Protein AF-A0A8I1P1U2-F1 (afdb_monomer_lite)

Structure (mmCIF, N/CA/C/O backbone):
data_AF-A0A8I1P1U2-F1
#
_entry.id   AF-A0A8I1P1U2-F1
#
loop_
_atom_site.group_PDB
_atom_site.id
_atom_site.type_symbol
_atom_site.label_atom_id
_atom_site.label_alt_id
_atom_site.label_comp_id
_atom_site.label_asym_id
_atom_site.label_entity_id
_atom_site.label_seq_id
_atom_site.pdbx_PDB_ins_code
_atom_site.Cartn_x
_atom_site.Cartn_y
_atom_site.Cartn_z
_atom_site.occupancy
_atom_site.B_iso_or_equiv
_atom_site.auth_seq_id
_atom_site.auth_comp_id
_atom_site.auth_asym_id
_atom_site.auth_atom_id
_atom_site.pdbx_PDB_model_num
ATOM 1 N N . MET A 1 1 ? -41.825 -65.148 -9.516 1.00 43.47 1 MET A N 1
ATOM 2 C CA . MET A 1 1 ? -40.603 -64.351 -9.261 1.00 43.47 1 MET A CA 1
ATOM 3 C C . MET A 1 1 ? -41.024 -63.171 -8.388 1.00 43.47 1 MET A C 1
ATOM 5 O O . MET A 1 1 ? -41.772 -62.339 -8.865 1.00 43.47 1 MET A O 1
ATOM 9 N N . SER A 1 2 ? -40.907 -63.261 -7.058 1.00 41.88 2 SER A N 1
ATOM 10 C CA . SER A 1 2 ? -39.708 -62.876 -6.271 1.00 41.88 2 SER A CA 1
ATOM 11 C C . SER A 1 2 ? -39.424 -61.372 -6.418 1.00 41.88 2 SER A C 1
ATOM 13 O O . SER A 1 2 ? -39.070 -60.966 -7.511 1.00 41.88 2 SER A O 1
ATOM 15 N N . ARG A 1 3 ? -39.522 -60.468 -5.434 1.00 45.44 3 ARG A N 1
ATOM 16 C CA . ARG A 1 3 ? -39.687 -60.486 -3.966 1.00 45.44 3 ARG A CA 1
ATOM 17 C C . ARG A 1 3 ? -40.387 -59.169 -3.540 1.00 45.44 3 ARG A C 1
ATOM 19 O O . ARG A 1 3 ? -40.224 -58.176 -4.248 1.00 45.44 3 ARG A O 1
ATOM 26 N N . PRO A 1 4 ? -41.076 -59.113 -2.387 1.00 45.59 4 PRO A N 1
ATOM 27 C CA . PRO A 1 4 ? -41.567 -57.868 -1.790 1.00 45.59 4 PRO A CA 1
ATOM 28 C C . PRO A 1 4 ? -40.424 -57.097 -1.102 1.00 45.59 4 PRO A C 1
ATOM 30 O O . PRO A 1 4 ? -39.524 -57.706 -0.521 1.00 45.59 4 PRO A O 1
ATOM 33 N N . ARG A 1 5 ? -40.444 -55.758 -1.165 1.00 49.00 5 ARG A N 1
ATOM 34 C CA . ARG A 1 5 ? -39.572 -54.891 -0.350 1.00 49.00 5 ARG A CA 1
ATOM 35 C C . ARG A 1 5 ? -40.241 -54.661 1.013 1.00 49.00 5 ARG A C 1
ATOM 37 O O . ARG A 1 5 ? -41.444 -54.413 1.017 1.00 49.00 5 ARG A O 1
ATOM 44 N N . PRO A 1 6 ? -39.518 -54.761 2.141 1.00 51.66 6 PRO A N 1
ATOM 45 C CA . PRO A 1 6 ? -40.122 -54.645 3.458 1.00 51.66 6 PRO A CA 1
ATOM 46 C C . PRO A 1 6 ? -40.286 -53.181 3.865 1.00 51.66 6 PRO A C 1
ATOM 48 O O . PRO A 1 6 ? -39.371 -52.370 3.709 1.00 51.66 6 PRO A O 1
ATOM 51 N N . ASP A 1 7 ? -41.457 -52.898 4.419 1.00 42.47 7 ASP A N 1
ATOM 52 C CA . ASP A 1 7 ? -41.745 -51.732 5.239 1.00 42.47 7 ASP A CA 1
ATOM 53 C C . ASP A 1 7 ? -41.263 -52.033 6.669 1.00 42.47 7 ASP A C 1
ATOM 55 O O . ASP A 1 7 ? -41.555 -53.102 7.212 1.00 42.47 7 ASP A O 1
ATOM 59 N N . ALA A 1 8 ? -40.484 -51.129 7.261 1.00 43.53 8 ALA A N 1
ATOM 60 C CA . ALA A 1 8 ? -40.100 -51.187 8.669 1.00 43.53 8 ALA A CA 1
ATOM 61 C C . ALA A 1 8 ? -40.030 -49.764 9.235 1.00 43.53 8 ALA A C 1
ATOM 63 O O . ALA A 1 8 ? -39.093 -49.000 9.005 1.00 43.53 8 ALA A O 1
ATOM 64 N N . THR A 1 9 ? -41.086 -49.447 9.969 1.00 40.56 9 THR A N 1
ATOM 65 C CA . THR A 1 9 ? -41.336 -48.289 10.821 1.00 40.56 9 THR A CA 1
ATOM 66 C C . THR A 1 9 ? -40.379 -48.234 12.022 1.00 40.56 9 THR A C 1
ATOM 68 O O . THR A 1 9 ? -40.143 -49.241 12.685 1.00 40.56 9 THR A O 1
ATOM 71 N N . GLY A 1 10 ? -39.881 -47.035 12.351 1.00 39.34 10 GLY A N 1
ATOM 72 C CA . GLY A 1 10 ? -39.194 -46.728 13.616 1.00 39.34 10 GLY A CA 1
ATOM 73 C C . GLY A 1 10 ? -38.522 -45.340 13.607 1.00 39.34 10 GLY A C 1
ATOM 74 O O . GLY A 1 10 ? -37.882 -45.002 12.611 1.00 39.34 10 GLY A O 1
ATOM 75 N N . PRO A 1 11 ? -38.677 -44.509 14.658 1.00 36.62 11 PRO A N 1
ATOM 76 C CA . PRO A 1 11 ? -38.428 -43.065 14.608 1.00 36.62 11 PRO A CA 1
ATOM 77 C C . PRO A 1 11 ? -36.930 -42.735 14.582 1.00 36.62 11 PRO A C 1
ATOM 79 O O . PRO A 1 11 ? -36.154 -43.240 15.393 1.00 36.62 11 PRO A O 1
ATOM 82 N N . ARG A 1 12 ? -36.516 -41.861 13.655 1.00 38.56 12 ARG A N 1
ATOM 83 C CA . ARG A 1 12 ? -35.151 -41.315 13.628 1.00 38.56 12 ARG A CA 1
ATOM 84 C C . ARG A 1 12 ? -35.045 -40.153 14.625 1.00 38.56 12 ARG A C 1
ATOM 86 O O . ARG A 1 12 ? -35.948 -39.322 14.649 1.00 38.56 12 ARG A O 1
ATOM 93 N N . PRO A 1 13 ? -33.974 -40.087 15.431 1.00 38.03 13 PRO A N 1
ATOM 94 C CA . PRO A 1 13 ? -33.822 -39.070 16.460 1.00 38.03 13 PRO A CA 1
ATOM 95 C C . PRO A 1 13 ? -33.537 -37.699 15.841 1.00 38.03 13 PRO A C 1
ATOM 97 O O . PRO A 1 13 ? -32.748 -37.594 14.897 1.00 38.03 13 PRO A O 1
ATOM 100 N N . ASP A 1 14 ? -34.148 -36.668 16.425 1.00 43.75 14 ASP A N 1
ATOM 101 C CA . ASP A 1 14 ? -33.767 -35.267 16.264 1.00 43.75 14 ASP A CA 1
ATOM 102 C C . ASP A 1 14 ?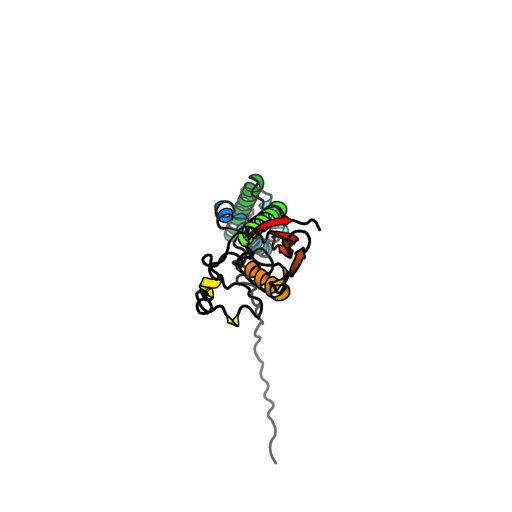 -32.251 -35.121 16.428 1.00 43.75 14 ASP A C 1
ATOM 104 O O . ASP A 1 14 ? -31.688 -35.315 17.509 1.00 43.75 14 ASP A O 1
ATOM 108 N N . ARG A 1 15 ? -31.574 -34.763 15.339 1.00 33.94 15 ARG A N 1
ATOM 109 C CA . ARG A 1 15 ? -30.256 -34.139 15.404 1.00 33.94 15 ARG A CA 1
ATOM 110 C C . ARG A 1 15 ? -30.437 -32.699 14.982 1.00 33.94 15 ARG A C 1
ATOM 112 O O . ARG A 1 15 ? -30.545 -32.401 13.795 1.00 33.94 15 ARG A O 1
ATOM 119 N N . GLY A 1 16 ? -30.487 -31.837 15.994 1.00 30.17 16 GLY A N 1
ATOM 120 C CA . GLY A 1 16 ? -30.392 -30.401 15.828 1.00 30.17 16 GLY A CA 1
ATOM 121 C C . GLY A 1 16 ? -29.224 -30.067 14.910 1.00 30.17 16 GLY A C 1
ATOM 122 O O . GLY A 1 16 ? -28.091 -30.499 15.130 1.00 30.17 16 GLY A O 1
ATOM 123 N N . LEU A 1 17 ? -29.522 -29.307 13.862 1.00 30.95 17 LEU A N 1
ATOM 124 C CA . LEU A 1 17 ? -28.512 -28.569 13.127 1.00 30.95 17 LEU A CA 1
ATOM 125 C C . LEU A 1 17 ? -28.077 -27.426 14.037 1.00 30.95 17 LEU A C 1
ATOM 127 O O . LEU A 1 17 ? -28.624 -26.326 14.014 1.00 30.95 17 LEU A O 1
ATOM 131 N N . THR A 1 18 ? -27.127 -27.750 14.906 1.00 30.34 18 THR A N 1
ATOM 132 C CA . THR A 1 18 ? -26.351 -26.799 15.682 1.00 30.34 18 THR A CA 1
ATOM 133 C C . THR A 1 18 ? -25.766 -25.781 14.711 1.00 30.34 18 THR A C 1
ATOM 135 O O . THR A 1 18 ? -25.049 -26.145 13.778 1.00 30.34 18 THR A O 1
ATOM 138 N N . GLN A 1 19 ? -26.115 -24.513 14.930 1.00 31.84 19 GLN A N 1
ATOM 139 C CA . GLN A 1 19 ? -25.451 -23.346 14.364 1.00 31.84 19 GLN A CA 1
ATOM 140 C C . GLN A 1 19 ? -23.938 -23.571 14.317 1.00 31.84 19 GLN A C 1
ATOM 142 O O . GLN A 1 19 ? -23.284 -23.699 15.353 1.00 31.84 19 GLN A O 1
ATOM 147 N N . ALA A 1 20 ? -23.382 -23.602 13.109 1.00 28.30 20 ALA A N 1
ATOM 148 C CA . ALA A 1 20 ? -21.957 -23.409 12.926 1.00 28.30 20 ALA A CA 1
ATOM 149 C C . ALA A 1 20 ? -21.648 -21.948 13.280 1.00 28.30 20 ALA A C 1
ATOM 151 O O . ALA A 1 20 ? -22.071 -21.022 12.587 1.00 28.30 20 ALA A O 1
ATOM 152 N N . ALA A 1 21 ? -20.962 -21.762 14.403 1.00 29.50 21 ALA A N 1
ATOM 153 C CA . ALA A 1 21 ? -20.442 -20.483 14.856 1.00 29.50 21 ALA A CA 1
ATOM 154 C C . ALA A 1 21 ? -19.576 -19.818 13.762 1.00 29.50 21 ALA A C 1
ATOM 156 O O . ALA A 1 21 ? -18.712 -20.490 13.190 1.00 29.50 21 ALA A O 1
ATOM 157 N N . PRO A 1 22 ? -19.725 -18.510 13.483 1.00 32.19 22 PRO A N 1
ATOM 158 C CA . PRO A 1 22 ? -18.784 -17.786 12.645 1.00 32.19 22 PRO A CA 1
ATOM 159 C C . PRO A 1 22 ? -17.600 -17.370 13.520 1.00 32.19 22 PRO A C 1
ATOM 161 O O . PRO A 1 22 ? -17.578 -16.293 14.107 1.00 32.19 22 PRO A O 1
ATOM 164 N N . GLY A 1 23 ? -16.618 -18.256 13.652 1.00 39.72 23 GLY A N 1
ATOM 165 C CA . GLY A 1 23 ? -15.427 -18.001 14.451 1.00 39.72 23 GLY A CA 1
ATOM 166 C C . GLY A 1 23 ? -14.202 -18.652 13.840 1.00 39.72 23 GLY A C 1
ATOM 167 O O . GLY A 1 23 ? -13.860 -19.760 14.227 1.00 39.72 23 GLY A O 1
ATOM 168 N N . ALA A 1 24 ? -13.546 -17.963 12.903 1.00 31.48 24 ALA A N 1
ATOM 169 C CA . ALA A 1 24 ? -12.112 -18.115 12.647 1.00 31.48 24 ALA A CA 1
ATOM 170 C C . ALA A 1 24 ? -11.595 -17.017 11.697 1.00 31.48 24 ALA A C 1
ATOM 172 O O . ALA A 1 24 ? -11.935 -16.979 10.520 1.00 31.48 24 ALA A O 1
ATOM 173 N N . ALA A 1 25 ? -10.754 -16.145 12.258 1.00 31.50 25 ALA A N 1
ATOM 174 C CA . ALA A 1 25 ? -9.634 -15.444 11.623 1.00 31.50 25 ALA A CA 1
ATOM 175 C C . ALA A 1 25 ? -9.876 -14.655 10.313 1.00 31.50 25 ALA A C 1
ATOM 177 O O . ALA A 1 25 ? -9.649 -15.138 9.209 1.00 31.50 25 ALA A O 1
ATOM 178 N N . LYS A 1 26 ? -10.163 -13.351 10.451 1.00 32.44 26 LYS A N 1
ATOM 179 C CA . LYS A 1 26 ? -9.804 -12.313 9.455 1.00 32.44 26 LYS A CA 1
ATOM 180 C C . LYS A 1 26 ? -8.788 -11.306 10.022 1.00 32.44 26 LYS A C 1
ATOM 182 O O . LYS A 1 26 ? -8.846 -10.116 9.734 1.00 32.44 26 LYS A O 1
ATOM 187 N N . ARG A 1 27 ? -7.866 -11.774 10.865 1.00 34.94 27 ARG A N 1
ATOM 188 C CA . ARG A 1 27 ? -6.789 -10.968 11.462 1.00 34.94 27 ARG A CA 1
ATOM 189 C C . ARG A 1 27 ? -5.449 -11.430 10.896 1.00 34.94 27 ARG A C 1
ATOM 191 O O . ARG A 1 27 ? -4.812 -12.248 11.533 1.00 34.94 27 ARG A O 1
ATOM 198 N N . GLU A 1 28 ? -5.064 -10.951 9.710 1.00 33.41 28 GLU A N 1
ATOM 199 C CA . GLU A 1 28 ? -3.633 -10.891 9.326 1.00 33.41 28 GLU A CA 1
ATOM 200 C C . GLU A 1 28 ? -3.326 -10.126 8.028 1.00 33.41 28 GLU A C 1
ATOM 202 O O . GLU A 1 28 ? -2.183 -9.736 7.823 1.00 33.41 28 GLU A O 1
ATOM 207 N N . ALA A 1 29 ? -4.310 -9.818 7.177 1.00 38.25 29 ALA A N 1
ATOM 208 C CA . ALA A 1 29 ? -4.041 -9.224 5.857 1.00 38.25 29 ALA A CA 1
ATOM 209 C C . ALA A 1 29 ? -3.726 -7.708 5.846 1.00 38.25 29 ALA A C 1
ATOM 211 O O . ALA A 1 29 ? -3.567 -7.129 4.778 1.00 38.25 29 ALA A O 1
ATOM 212 N N . LEU A 1 30 ? -3.666 -7.049 7.006 1.00 43.44 30 LEU A N 1
ATOM 213 C CA . LEU A 1 30 ? -3.468 -5.600 7.121 1.00 43.44 30 LEU A CA 1
ATOM 214 C C . LEU A 1 30 ? -2.409 -5.321 8.183 1.00 43.44 30 LEU A C 1
ATOM 216 O O . LEU A 1 30 ? -2.722 -4.960 9.315 1.00 43.44 30 LEU A O 1
ATOM 220 N N . GLN A 1 31 ? -1.147 -5.544 7.834 1.00 40.94 31 GLN A N 1
ATOM 221 C CA . GLN A 1 31 ? -0.051 -4.992 8.616 1.00 40.94 31 GLN A CA 1
ATOM 222 C C . GLN A 1 31 ? 0.308 -3.643 7.979 1.00 40.94 31 GLN A C 1
ATOM 224 O O . GLN A 1 31 ? 0.764 -3.636 6.834 1.00 40.94 31 GLN A O 1
ATOM 229 N N . PRO A 1 32 ? 0.052 -2.504 8.649 1.00 43.38 32 PRO A N 1
ATOM 230 C CA . PRO A 1 32 ? 0.604 -1.229 8.213 1.00 43.38 32 PRO A CA 1
ATOM 231 C C . PRO A 1 32 ? 2.137 -1.286 8.322 1.00 43.38 32 PRO A C 1
ATOM 233 O O . PRO A 1 32 ? 2.697 -2.251 8.859 1.00 43.38 32 PRO A O 1
ATOM 236 N N . SER A 1 33 ? 2.827 -0.291 7.763 1.00 50.47 33 SER A N 1
ATOM 237 C CA . SER A 1 33 ? 4.290 -0.290 7.713 1.00 50.47 33 SER A CA 1
ATOM 238 C C . SER A 1 33 ? 4.896 -0.496 9.116 1.00 50.47 33 SER A C 1
ATOM 240 O O . SER A 1 33 ? 4.283 -0.186 10.139 1.00 50.47 33 SER A O 1
ATOM 242 N N . LEU A 1 34 ? 6.117 -1.036 9.198 1.00 40.97 34 LEU A N 1
ATOM 243 C CA . LEU A 1 34 ? 6.795 -1.314 10.478 1.00 40.97 34 LEU A CA 1
ATOM 244 C C . LEU A 1 34 ? 6.977 -0.040 11.339 1.00 40.97 34 LEU A C 1
ATOM 246 O O . LEU A 1 34 ? 7.083 -0.129 12.560 1.00 40.97 34 LEU A O 1
ATOM 250 N N . TRP A 1 35 ? 6.931 1.137 10.705 1.00 41.03 35 TRP A N 1
ATOM 251 C CA . TRP A 1 35 ? 6.913 2.454 11.343 1.00 41.03 35 TRP A CA 1
ATOM 252 C C . TRP A 1 35 ? 5.553 2.821 11.947 1.00 41.03 35 TRP A C 1
ATOM 254 O O . TRP A 1 35 ? 5.518 3.386 13.037 1.00 41.03 35 TRP A O 1
ATOM 264 N N . ASP A 1 36 ? 4.449 2.433 11.308 1.00 45.47 36 ASP A N 1
ATOM 265 C CA . ASP A 1 36 ? 3.095 2.652 11.830 1.00 45.47 36 ASP A CA 1
ATOM 266 C C . ASP A 1 36 ? 2.824 1.774 13.056 1.00 45.47 36 ASP A C 1
ATOM 268 O O . ASP A 1 36 ? 2.208 2.217 14.014 1.00 45.47 36 ASP A O 1
ATOM 272 N N . ARG A 1 37 ? 3.365 0.549 13.101 1.00 44.47 37 ARG A N 1
ATOM 273 C CA . ARG A 1 37 ? 3.281 -0.317 14.295 1.00 44.47 37 ARG A CA 1
ATOM 274 C C . ARG A 1 37 ? 4.008 0.218 15.520 1.00 44.47 37 ARG A C 1
ATOM 276 O O . ARG A 1 37 ? 3.632 -0.121 16.635 1.00 44.47 37 ARG A O 1
ATOM 283 N N . LEU A 1 38 ? 5.065 1.004 15.325 1.00 38.91 38 LEU A N 1
ATOM 284 C CA . LEU A 1 38 ? 5.759 1.649 16.440 1.00 38.91 38 LEU A CA 1
ATOM 285 C C . LEU A 1 38 ? 4.959 2.830 17.010 1.00 38.91 38 LEU A C 1
ATOM 287 O O . LEU A 1 38 ? 5.321 3.347 18.067 1.00 38.91 38 LEU A O 1
ATOM 291 N N . ILE A 1 39 ? 3.899 3.254 16.314 1.00 41.56 39 ILE A N 1
ATOM 292 C CA . ILE A 1 39 ? 3.107 4.440 16.637 1.00 41.56 39 ILE A CA 1
ATOM 293 C C . ILE A 1 39 ? 1.631 4.091 16.932 1.00 41.56 39 ILE A C 1
ATOM 295 O O . ILE A 1 39 ? 0.992 4.846 17.664 1.00 41.56 39 ILE A O 1
ATOM 299 N N . ASP A 1 40 ? 1.084 2.964 16.446 1.00 47.47 40 ASP A N 1
ATOM 300 C CA . ASP A 1 40 ? -0.370 2.849 16.255 1.00 47.47 40 ASP A CA 1
ATOM 301 C C . ASP A 1 40 ? -0.991 1.444 16.511 1.00 47.47 40 ASP A C 1
ATOM 303 O O . ASP A 1 40 ? -0.966 0.548 15.665 1.00 47.47 40 ASP A O 1
ATOM 307 N N . ASP A 1 41 ? -1.624 1.259 17.681 1.00 49.50 41 ASP A N 1
ATOM 308 C CA . ASP A 1 41 ? -2.365 0.038 18.081 1.00 49.50 41 ASP A CA 1
ATOM 309 C C . ASP A 1 41 ? -3.856 0.039 17.642 1.00 49.50 41 ASP A C 1
ATOM 311 O O . ASP A 1 41 ? -4.602 -0.921 17.875 1.00 49.50 41 ASP A O 1
ATOM 315 N N . LEU A 1 42 ? -4.346 1.124 17.036 1.00 52.75 42 LEU A N 1
ATOM 316 C CA . LEU A 1 42 ? -5.783 1.418 16.932 1.00 52.75 42 LEU A CA 1
ATOM 317 C C . LEU A 1 42 ? -6.636 0.483 16.058 1.00 52.75 42 LEU A C 1
ATOM 319 O O . LEU A 1 42 ? -7.726 0.118 16.507 1.00 52.75 42 LEU A O 1
ATOM 323 N N . PRO A 1 43 ? -6.215 0.047 14.854 1.00 53.31 43 PRO A N 1
ATOM 324 C CA . PRO A 1 43 ? -7.078 -0.771 13.991 1.00 53.31 43 PRO A CA 1
ATOM 325 C C . PRO A 1 43 ? -7.408 -2.148 14.592 1.00 53.31 43 PRO A C 1
ATOM 327 O O . PRO A 1 43 ? -8.522 -2.667 14.455 1.00 53.31 43 PRO A O 1
ATOM 330 N N . SER A 1 44 ? -6.443 -2.742 15.303 1.00 57.81 44 SER A N 1
ATOM 331 C CA . SER A 1 44 ? -6.655 -3.996 16.034 1.00 57.81 44 SER A CA 1
ATOM 332 C C . SER A 1 44 ? -7.605 -3.781 17.214 1.00 57.81 44 SER A C 1
ATOM 334 O O . SER A 1 44 ? -8.543 -4.564 17.401 1.00 57.81 44 SER A O 1
ATOM 336 N N . LEU A 1 45 ? -7.413 -2.674 17.943 1.00 62.84 45 LEU A N 1
ATOM 337 C CA . LEU A 1 45 ? -8.253 -2.275 19.070 1.00 62.84 45 LEU A CA 1
ATOM 338 C C . LEU A 1 45 ? -9.707 -2.025 18.652 1.00 62.84 45 LEU A C 1
ATOM 340 O O . LEU A 1 45 ? -10.609 -2.464 19.354 1.00 62.84 45 LEU A O 1
ATOM 344 N N . GLU A 1 46 ? -9.973 -1.384 17.511 1.00 66.12 46 GLU A N 1
ATOM 345 C CA . GLU A 1 46 ? -11.344 -1.160 17.026 1.00 66.12 46 GLU A CA 1
ATOM 346 C C . GLU A 1 46 ? -12.087 -2.466 16.744 1.00 66.12 46 GLU A C 1
ATOM 348 O O . GLU A 1 46 ? -13.233 -2.637 17.166 1.00 66.12 46 GLU A O 1
ATOM 353 N N . THR A 1 47 ? -11.417 -3.408 16.077 1.00 67.25 47 THR A N 1
ATOM 354 C CA . THR A 1 47 ? -11.990 -4.728 15.778 1.00 67.25 47 THR A CA 1
ATOM 355 C C . THR A 1 47 ? -12.265 -5.505 17.067 1.00 67.25 47 THR A C 1
ATOM 357 O O . THR A 1 47 ? -13.293 -6.168 17.201 1.00 67.25 47 THR A O 1
ATOM 360 N N . GLU A 1 48 ? -11.349 -5.417 18.034 1.00 71.81 48 GLU A N 1
ATOM 361 C CA . GLU A 1 48 ? -11.486 -6.070 19.335 1.00 71.81 48 GLU A CA 1
ATOM 362 C C . GLU A 1 48 ? -12.633 -5.473 20.157 1.00 71.81 48 GLU A C 1
ATOM 364 O O . GLU A 1 48 ? -13.461 -6.212 20.688 1.00 71.81 48 GLU A O 1
ATOM 369 N N . ILE A 1 49 ? -12.730 -4.141 20.205 1.00 79.12 49 ILE A N 1
ATOM 370 C CA . ILE A 1 49 ? -13.813 -3.409 20.872 1.00 79.12 49 ILE A CA 1
ATOM 371 C C . ILE A 1 49 ? -15.165 -3.765 20.252 1.00 79.12 49 ILE A C 1
ATOM 373 O O . ILE A 1 49 ? -16.116 -4.008 20.994 1.00 79.12 49 ILE A O 1
ATOM 377 N N . GLY A 1 50 ? -15.253 -3.827 18.918 1.00 79.00 50 GLY A N 1
ATOM 378 C CA . GLY A 1 50 ? -16.466 -4.236 18.207 1.00 79.00 50 GLY A CA 1
ATOM 379 C C . GLY A 1 50 ? -16.916 -5.641 18.605 1.00 79.00 50 GLY A C 1
ATOM 380 O O . GLY A 1 50 ? -18.036 -5.817 19.077 1.00 79.00 50 GLY A O 1
ATOM 381 N N . ALA A 1 51 ? -16.013 -6.624 18.538 1.00 79.44 51 ALA A N 1
ATOM 382 C CA . ALA A 1 51 ? -16.321 -8.004 18.919 1.00 79.44 51 ALA A CA 1
ATOM 383 C C . ALA A 1 51 ? -16.731 -8.140 20.400 1.00 79.44 51 ALA A C 1
ATOM 385 O O . ALA A 1 51 ? -17.680 -8.857 20.721 1.00 79.44 51 ALA A O 1
ATOM 386 N N . MET A 1 52 ? -16.050 -7.431 21.309 1.00 82.62 52 MET A N 1
ATOM 387 C CA . MET A 1 52 ? -16.405 -7.409 22.734 1.00 82.62 52 MET A CA 1
ATOM 388 C C . MET A 1 52 ? -17.779 -6.774 22.977 1.00 82.62 52 MET A C 1
ATOM 390 O O . MET A 1 52 ? -18.541 -7.256 23.817 1.00 82.62 52 MET A O 1
ATOM 394 N N . ARG A 1 53 ? -18.112 -5.710 22.238 1.00 87.31 53 ARG A N 1
ATOM 395 C CA . ARG A 1 53 ? -19.407 -5.028 22.318 1.00 87.31 53 ARG A CA 1
ATOM 396 C C . ARG A 1 53 ? -20.543 -5.905 21.812 1.00 87.31 53 ARG A C 1
ATOM 398 O O . ARG A 1 53 ? -21.572 -5.972 22.483 1.00 87.31 53 ARG A O 1
ATOM 405 N N . ASP A 1 54 ? -20.364 -6.579 20.682 1.00 85.25 54 ASP A N 1
ATOM 406 C CA . ASP A 1 54 ? -21.381 -7.469 20.116 1.00 85.25 54 ASP A CA 1
ATOM 407 C C . ASP A 1 54 ? -21.669 -8.635 21.068 1.00 85.25 54 ASP A C 1
ATOM 409 O O . ASP A 1 54 ? -22.828 -8.923 21.369 1.00 85.25 54 ASP A O 1
ATOM 413 N N . ALA A 1 55 ? -20.617 -9.234 21.640 1.00 85.38 55 ALA A N 1
ATOM 414 C CA . ALA A 1 55 ? -20.747 -10.287 22.644 1.00 85.38 55 ALA A CA 1
ATOM 415 C C . ALA A 1 55 ? -21.467 -9.801 23.916 1.00 85.38 55 ALA A C 1
ATOM 417 O O . ALA A 1 55 ? -22.355 -10.481 24.424 1.00 85.38 55 ALA A O 1
ATOM 418 N N . ALA A 1 56 ? -21.126 -8.613 24.429 1.00 84.06 56 ALA A N 1
ATOM 419 C CA . ALA A 1 56 ? -21.805 -8.043 25.593 1.00 84.06 56 ALA A CA 1
ATOM 420 C C . ALA A 1 56 ? -23.276 -7.697 25.296 1.00 84.06 56 ALA A C 1
ATOM 422 O O . ALA A 1 56 ? -24.142 -7.894 26.146 1.00 84.06 56 ALA A O 1
ATOM 423 N N . SER A 1 57 ? -23.566 -7.208 24.088 1.00 87.81 57 SER A N 1
ATOM 424 C CA . SER A 1 57 ? -24.915 -6.811 23.669 1.00 87.81 57 SER A CA 1
ATOM 425 C C . SER A 1 57 ? -25.834 -8.010 23.457 1.00 87.81 57 SER A C 1
ATOM 427 O O . SER A 1 57 ? -27.024 -7.903 23.745 1.00 87.81 57 SER A O 1
ATOM 429 N N . ALA A 1 58 ? -25.298 -9.148 23.007 1.00 86.50 58 ALA A N 1
ATOM 430 C CA . ALA A 1 58 ? -26.046 -10.400 22.904 1.00 86.50 58 ALA A CA 1
ATOM 431 C C . ALA A 1 58 ? -26.505 -10.921 24.279 1.00 86.50 58 ALA A C 1
ATOM 433 O O . ALA A 1 58 ? -27.615 -11.433 24.397 1.00 86.50 58 ALA A O 1
ATOM 434 N N . ASP A 1 59 ? -25.676 -10.742 25.314 1.00 84.12 59 ASP A N 1
ATOM 435 C CA . ASP A 1 59 ? -25.937 -11.265 26.661 1.00 84.12 59 ASP A CA 1
ATOM 436 C C . ASP A 1 59 ? -26.760 -10.308 27.548 1.00 84.12 59 ASP A C 1
ATOM 438 O O . ASP A 1 59 ? -27.512 -10.759 28.409 1.00 84.12 59 ASP A O 1
ATOM 442 N N . ILE A 1 60 ? -26.571 -8.990 27.402 1.00 87.31 60 ILE A N 1
ATOM 443 C CA . ILE A 1 60 ? -27.092 -7.956 28.326 1.00 87.31 60 ILE A CA 1
ATOM 444 C C . ILE A 1 60 ? -28.147 -7.058 27.649 1.00 87.31 60 ILE A C 1
ATOM 446 O O . ILE A 1 60 ? -28.940 -6.407 28.329 1.00 87.31 60 ILE A O 1
ATOM 450 N N . GLY A 1 61 ? -28.183 -7.036 26.313 1.00 86.81 61 GLY A N 1
ATOM 451 C CA . GLY A 1 61 ? -28.999 -6.128 25.506 1.00 86.81 61 GLY A CA 1
ATOM 452 C C . GLY A 1 61 ? -28.247 -4.848 25.129 1.00 86.81 61 GLY A C 1
ATOM 453 O O . GLY A 1 61 ? -27.646 -4.189 25.977 1.00 86.81 61 GLY A O 1
ATOM 454 N N . ALA A 1 62 ? -28.296 -4.477 23.845 1.00 84.62 62 ALA A N 1
ATOM 455 C CA . ALA A 1 62 ? -27.523 -3.362 23.285 1.00 84.62 62 ALA A CA 1
ATOM 456 C C . ALA A 1 62 ? -27.785 -2.017 23.992 1.00 84.62 62 ALA A C 1
ATOM 458 O O . ALA A 1 62 ? -26.839 -1.323 24.355 1.00 84.62 62 ALA A O 1
ATOM 459 N N . GLU A 1 63 ? -29.052 -1.685 24.263 1.00 85.50 63 GLU A N 1
ATOM 460 C CA . GLU A 1 63 ? -29.421 -0.431 24.942 1.00 85.50 63 GLU A CA 1
ATOM 461 C C . GLU A 1 63 ? -28.852 -0.350 26.364 1.00 85.50 63 GLU A C 1
ATOM 463 O O . GLU A 1 63 ? -28.371 0.699 26.795 1.00 85.50 63 GLU A O 1
ATOM 468 N N . LYS A 1 64 ? -28.857 -1.475 27.089 1.00 85.44 64 LYS A N 1
ATOM 469 C CA . LYS A 1 64 ? -28.343 -1.545 28.458 1.00 85.44 64 LYS A CA 1
ATOM 470 C C . LYS A 1 64 ? -26.816 -1.451 28.481 1.00 85.44 64 LYS A C 1
ATOM 472 O O . LYS A 1 64 ? -26.263 -0.735 29.315 1.00 85.44 64 LYS A O 1
ATOM 477 N N . VAL A 1 65 ? -26.135 -2.109 27.539 1.00 86.88 65 VAL A N 1
ATOM 478 C CA . VAL A 1 65 ? -24.680 -1.978 27.352 1.00 86.88 65 VAL A CA 1
ATOM 479 C C . VAL A 1 65 ? -24.303 -0.526 27.061 1.00 86.88 65 VAL A C 1
ATO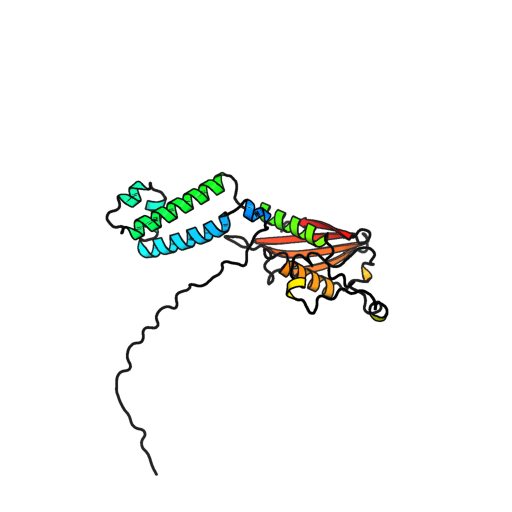M 481 O O . VAL A 1 65 ? -23.395 0.000 27.699 1.00 86.88 65 VAL A O 1
ATOM 484 N N 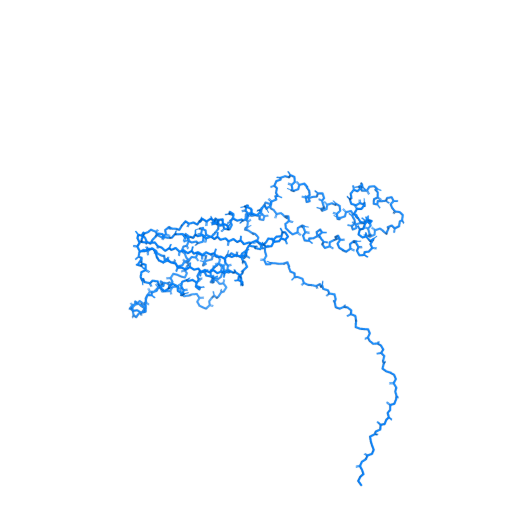. ASP A 1 66 ? -25.024 0.153 26.169 1.00 85.81 66 ASP A N 1
ATOM 485 C CA . ASP A 1 66 ? -24.768 1.561 25.852 1.00 85.81 66 ASP A CA 1
ATOM 486 C C . ASP A 1 66 ? -24.974 2.496 27.038 1.00 85.81 66 ASP A C 1
ATOM 488 O O . ASP A 1 66 ? -24.121 3.343 27.315 1.00 85.81 66 ASP A O 1
ATOM 492 N N . ALA A 1 67 ? -26.068 2.323 27.778 1.00 85.44 67 ALA A N 1
ATOM 493 C CA . ALA A 1 67 ? -26.336 3.116 28.971 1.00 85.44 67 ALA A CA 1
ATOM 494 C C . ALA A 1 67 ? -25.225 2.960 30.026 1.00 85.44 67 ALA A C 1
ATOM 496 O O . ALA A 1 67 ? -24.796 3.945 30.629 1.00 85.44 67 ALA A O 1
ATOM 497 N N . LEU A 1 68 ? -24.722 1.737 30.220 1.00 86.94 68 LEU A N 1
ATOM 498 C CA . LEU A 1 68 ? -23.669 1.439 31.191 1.00 86.94 68 LEU A CA 1
ATOM 499 C C . LEU A 1 68 ? -22.283 1.922 30.743 1.00 86.94 68 LEU A C 1
ATOM 501 O O . LEU A 1 68 ? -21.516 2.404 31.575 1.00 86.94 68 LEU A O 1
ATOM 505 N N . LEU A 1 69 ? -21.964 1.837 29.447 1.00 85.00 69 LEU A N 1
ATOM 506 C CA . LEU A 1 69 ? -20.690 2.315 28.894 1.00 85.00 69 LEU A CA 1
ATOM 507 C C . LEU A 1 69 ? -20.597 3.845 28.847 1.00 85.00 69 LEU A C 1
ATOM 509 O O . LEU A 1 69 ? -19.510 4.388 29.038 1.00 85.00 69 LEU A O 1
ATOM 513 N N . ASN A 1 70 ? -21.721 4.530 28.622 1.00 83.94 70 ASN A N 1
ATOM 514 C CA . ASN A 1 70 ? -21.810 5.992 28.709 1.00 83.94 70 ASN A CA 1
ATOM 515 C C . ASN A 1 70 ? -21.819 6.493 30.164 1.00 83.94 70 ASN A C 1
ATOM 517 O O . ASN A 1 70 ? -21.626 7.682 30.420 1.00 83.94 70 ASN A O 1
ATOM 521 N N . GLY A 1 71 ? -22.060 5.588 31.114 1.00 82.31 71 GLY A N 1
ATOM 522 C CA . GLY A 1 71 ? -22.039 5.846 32.543 1.00 82.31 71 GLY A CA 1
ATOM 523 C C . GLY A 1 71 ? -20.652 5.743 33.187 1.00 82.31 71 GLY A C 1
ATOM 524 O O . GLY A 1 71 ? -19.599 5.687 32.552 1.00 82.31 71 GLY A O 1
ATOM 525 N N . SER A 1 72 ? -20.647 5.716 34.517 1.00 79.62 72 SER A N 1
ATOM 526 C CA . SER A 1 72 ? -19.453 5.516 35.340 1.00 79.62 72 SER A CA 1
A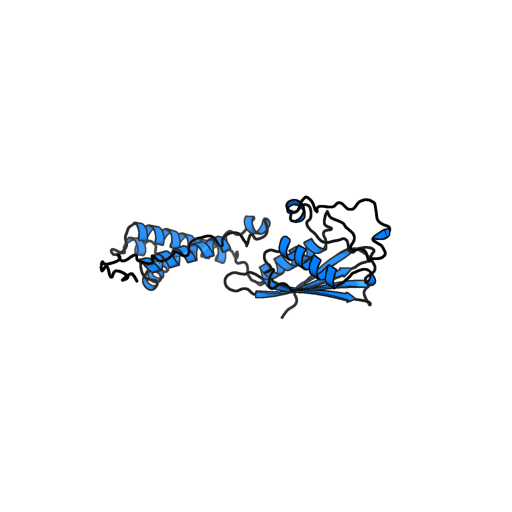TOM 527 C C . SER A 1 72 ? -19.232 4.036 35.664 1.00 79.62 72 SER A C 1
ATOM 529 O O . SER A 1 72 ? -20.179 3.263 35.773 1.00 79.62 72 SER A O 1
ATOM 531 N N . ALA A 1 73 ? -17.980 3.650 35.933 1.00 81.56 73 ALA A N 1
ATOM 532 C CA . ALA A 1 73 ? -17.634 2.284 36.353 1.00 81.56 73 ALA A CA 1
ATOM 533 C C . ALA A 1 73 ? -18.455 1.808 37.573 1.00 81.56 73 ALA A C 1
ATOM 535 O O . ALA A 1 73 ? -18.811 0.640 37.672 1.00 81.56 73 ALA A O 1
ATOM 536 N N . ARG A 1 74 ? -18.848 2.740 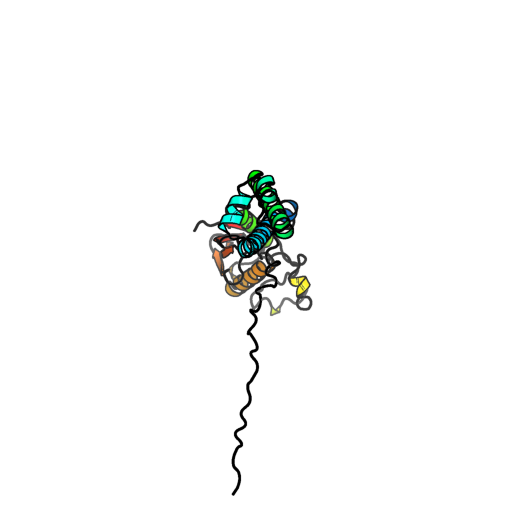38.453 1.00 81.94 74 ARG A N 1
ATOM 537 C CA . ARG A 1 74 ? -19.708 2.459 39.611 1.00 81.94 74 ARG A CA 1
ATOM 538 C C . ARG A 1 74 ? -21.124 2.025 39.227 1.00 81.94 74 ARG A C 1
ATOM 540 O O . ARG A 1 74 ? -21.735 1.282 39.981 1.00 81.94 74 ARG A O 1
ATOM 547 N N . GLN A 1 75 ? -21.654 2.477 38.090 1.00 84.69 75 GLN A N 1
ATOM 548 C CA . GLN A 1 75 ? -22.978 2.055 37.616 1.00 84.69 75 GLN A CA 1
ATOM 549 C C . GLN A 1 75 ? -22.964 0.601 37.135 1.00 84.69 75 GLN A C 1
ATOM 551 O O . GLN A 1 75 ? -23.932 -0.112 37.371 1.00 84.69 75 GLN A O 1
ATOM 556 N N . ILE A 1 76 ? -21.849 0.139 36.560 1.00 85.62 76 ILE A N 1
ATOM 557 C CA . ILE A 1 76 ? -21.644 -1.277 36.214 1.00 85.62 76 ILE A CA 1
ATOM 558 C C . ILE A 1 76 ? -21.631 -2.134 37.489 1.00 85.62 76 ILE A C 1
ATOM 560 O O . ILE A 1 76 ? -22.272 -3.182 37.548 1.00 85.62 76 ILE A O 1
ATOM 564 N N . ASP A 1 77 ? -20.942 -1.673 38.535 1.00 85.69 77 ASP A N 1
ATOM 565 C CA . ASP A 1 77 ? -20.843 -2.409 39.799 1.00 85.69 77 ASP A CA 1
ATOM 566 C C . ASP A 1 77 ? -22.166 -2.439 40.575 1.00 85.69 77 ASP A C 1
ATOM 568 O O . ASP A 1 77 ? -22.498 -3.460 41.183 1.00 85.69 77 ASP A O 1
ATOM 572 N N . ALA A 1 78 ? -22.927 -1.342 40.534 1.00 85.56 78 ALA A N 1
ATOM 573 C CA . ALA A 1 78 ? -24.182 -1.180 41.260 1.00 85.56 78 ALA A CA 1
ATOM 574 C C . ALA A 1 78 ? -25.376 -1.908 40.621 1.00 85.56 78 ALA A C 1
ATOM 576 O O . ALA A 1 78 ? -26.394 -2.065 41.290 1.00 85.56 78 ALA A O 1
ATOM 577 N N . ASP A 1 79 ? -25.272 -2.355 39.365 1.00 85.81 79 ASP A N 1
ATOM 578 C CA . ASP A 1 79 ? -26.357 -3.070 38.691 1.00 85.81 79 ASP A CA 1
ATOM 579 C C . ASP A 1 79 ? -26.552 -4.468 39.321 1.00 85.81 79 ASP A C 1
ATOM 581 O O . ASP A 1 79 ? -25.623 -5.294 39.299 1.00 85.81 79 ASP A O 1
ATOM 585 N N . PRO A 1 80 ? -27.723 -4.748 39.923 1.00 84.56 80 PRO A N 1
ATOM 586 C CA . PRO A 1 80 ? -27.992 -6.022 40.581 1.00 84.56 80 PRO A CA 1
ATOM 587 C C . PRO A 1 80 ? -28.331 -7.148 39.593 1.00 84.56 80 PRO A C 1
ATOM 589 O O . PRO A 1 80 ? -28.267 -8.314 39.973 1.00 84.56 80 PRO A O 1
ATOM 592 N N . GLU A 1 81 ? -28.676 -6.829 38.343 1.00 86.31 81 GLU A N 1
ATOM 593 C CA . GLU A 1 81 ? -29.063 -7.810 37.322 1.00 86.31 81 GLU A CA 1
ATOM 594 C C . GLU A 1 81 ? -27.851 -8.388 36.574 1.00 86.31 81 GLU A C 1
ATOM 596 O O . GLU A 1 81 ? -27.981 -9.361 35.835 1.00 86.31 81 GLU A O 1
ATOM 601 N N . LEU A 1 82 ? -26.663 -7.801 36.754 1.00 85.94 82 LEU A N 1
ATOM 602 C CA . LEU A 1 82 ? -25.436 -8.247 36.099 1.00 85.94 82 LEU A CA 1
ATOM 603 C C . LEU A 1 82 ? -24.670 -9.274 36.936 1.00 85.94 82 LEU A C 1
ATOM 605 O O . LEU A 1 82 ? -24.340 -9.056 38.105 1.00 85.94 82 LEU A O 1
ATOM 609 N N . THR A 1 83 ? -24.268 -10.358 36.281 1.00 90.50 83 THR A N 1
ATOM 610 C CA . THR A 1 83 ? -23.318 -11.334 36.830 1.00 90.50 83 THR A CA 1
ATOM 611 C C . THR A 1 83 ? -21.903 -10.752 36.930 1.00 90.50 83 THR A C 1
ATOM 613 O O . THR A 1 83 ? -21.546 -9.801 36.233 1.00 90.50 83 THR A O 1
ATOM 616 N N . GLN A 1 84 ? -21.050 -11.352 37.767 1.00 85.31 84 GLN A N 1
ATOM 617 C CA . GLN A 1 84 ? -19.653 -10.916 37.922 1.00 85.31 84 GLN A CA 1
ATOM 618 C C . GLN A 1 84 ? -18.860 -10.982 36.604 1.00 85.31 84 GLN A C 1
ATOM 620 O O . GLN A 1 84 ? -18.079 -10.078 36.308 1.00 85.31 84 GLN A O 1
ATOM 625 N N . ASP A 1 85 ? -19.117 -11.988 35.766 1.00 85.81 85 ASP A N 1
ATOM 626 C CA . ASP A 1 85 ? -18.471 -12.115 34.455 1.00 85.81 85 ASP A CA 1
ATOM 627 C C . ASP A 1 85 ? -18.952 -11.059 33.454 1.00 85.81 85 ASP A C 1
ATOM 629 O O . ASP A 1 85 ? -18.159 -10.560 32.653 1.00 85.81 85 ASP A O 1
ATOM 633 N N . GLN A 1 86 ? -20.234 -10.685 33.496 1.00 86.88 86 GLN A N 1
ATOM 634 C CA . GLN A 1 86 ? -20.768 -9.585 32.684 1.00 86.88 86 GLN A CA 1
ATOM 635 C C . GLN A 1 86 ? -20.174 -8.241 33.119 1.00 86.88 86 GLN A C 1
ATOM 637 O O . GLN A 1 86 ? -19.745 -7.464 32.268 1.00 86.88 86 GLN A O 1
ATOM 642 N N . LYS A 1 87 ? -20.054 -7.996 34.431 1.00 89.44 87 LYS A N 1
ATOM 643 C CA . LYS A 1 87 ? -19.385 -6.798 34.969 1.00 89.44 87 LYS A CA 1
ATOM 644 C C . LYS A 1 87 ? -17.926 -6.732 34.528 1.00 89.44 87 LYS A C 1
ATOM 646 O O . LYS A 1 87 ? -17.487 -5.704 34.020 1.00 89.44 87 LYS A O 1
ATOM 651 N N . LYS A 1 88 ? -17.181 -7.838 34.638 1.00 86.69 88 LYS A N 1
ATOM 652 C CA . LYS A 1 88 ? -15.780 -7.918 34.196 1.00 86.69 88 LYS A CA 1
ATOM 653 C C . LYS A 1 88 ? -15.626 -7.615 32.701 1.00 86.69 88 LYS A C 1
ATOM 655 O O . LYS A 1 88 ? -14.748 -6.837 32.334 1.00 86.69 88 LYS A O 1
ATOM 660 N N . ARG A 1 89 ? -16.493 -8.180 31.853 1.00 84.38 89 ARG A N 1
ATOM 661 C CA . ARG A 1 89 ? -16.504 -7.915 30.404 1.00 84.38 89 ARG A CA 1
ATOM 662 C C . ARG A 1 89 ? -16.839 -6.455 30.082 1.00 84.38 89 ARG A C 1
ATOM 664 O O . ARG A 1 89 ? -16.165 -5.852 29.252 1.00 84.38 89 ARG A O 1
ATOM 671 N N . LEU A 1 90 ? -17.812 -5.857 30.771 1.00 88.00 90 LEU A N 1
ATOM 672 C CA . LEU A 1 90 ? -18.145 -4.436 30.617 1.00 88.00 90 LEU A CA 1
ATOM 673 C C . LEU A 1 90 ? -17.005 -3.513 31.068 1.00 88.00 90 LEU A C 1
ATOM 675 O O . LEU A 1 90 ? -16.731 -2.525 30.393 1.00 88.00 90 LEU A O 1
ATOM 679 N N . HIS A 1 91 ? -16.298 -3.846 32.153 1.00 87.88 91 HIS A N 1
ATOM 680 C CA . HIS A 1 91 ? -15.109 -3.103 32.590 1.00 87.88 91 HIS A CA 1
ATOM 681 C C . HIS A 1 91 ? -13.974 -3.178 31.566 1.00 87.88 91 HIS A C 1
ATOM 683 O O . HIS A 1 91 ? -13.365 -2.154 31.261 1.00 87.88 91 HIS A O 1
ATOM 689 N N . GLN A 1 92 ? -13.716 -4.359 30.992 1.00 85.12 92 GLN A N 1
ATOM 690 C CA . GLN A 1 92 ? -12.747 -4.518 29.901 1.00 85.12 92 GLN A CA 1
ATOM 691 C C . GLN A 1 92 ? -13.143 -3.665 28.689 1.00 85.12 92 GLN A C 1
ATOM 693 O O . GLN A 1 92 ? -12.339 -2.877 28.193 1.00 85.12 92 GLN A O 1
ATOM 698 N N . LEU A 1 93 ? -14.405 -3.737 28.263 1.00 86.50 93 LEU A N 1
ATOM 699 C CA . LEU A 1 93 ? -14.918 -2.949 27.145 1.00 86.50 93 LEU A CA 1
ATOM 700 C C . LEU A 1 93 ? -14.839 -1.434 27.406 1.00 86.50 93 LEU A C 1
ATOM 702 O O . LEU A 1 93 ? -14.441 -0.674 26.523 1.00 86.50 93 LEU A O 1
ATOM 706 N N . ALA A 1 94 ? -15.168 -0.978 28.618 1.00 87.12 94 ALA A N 1
ATOM 707 C CA . ALA A 1 94 ? -15.054 0.423 29.018 1.00 87.12 94 ALA A CA 1
ATOM 708 C C . ALA A 1 94 ? -13.593 0.902 29.025 1.00 87.12 94 ALA A C 1
ATOM 710 O O . ALA A 1 94 ? -13.305 2.010 28.568 1.00 87.12 94 ALA A O 1
ATOM 711 N N . PHE A 1 95 ? -12.667 0.064 29.500 1.00 84.75 95 PHE A N 1
ATOM 712 C CA . PHE A 1 95 ? -11.233 0.341 29.468 1.00 84.75 95 PHE A CA 1
ATOM 713 C C . PHE A 1 95 ? -10.725 0.510 28.030 1.00 84.75 95 PHE A C 1
ATOM 715 O O . PHE A 1 95 ? -10.129 1.539 27.712 1.00 84.75 95 PHE A O 1
ATOM 722 N N . HIS A 1 96 ? -11.025 -0.442 27.140 1.00 81.25 96 HIS A N 1
ATOM 723 C CA . HIS A 1 96 ? -10.608 -0.358 25.739 1.00 81.25 96 HIS A CA 1
ATOM 724 C C . HIS A 1 96 ? -11.251 0.833 25.007 1.00 81.25 96 HIS A C 1
ATOM 726 O O . HIS A 1 96 ? -10.571 1.505 24.234 1.00 81.25 96 HIS A O 1
ATOM 732 N N . ASN A 1 97 ? -12.514 1.171 25.296 1.00 81.56 97 ASN A N 1
ATOM 733 C CA . ASN A 1 97 ? -13.165 2.361 24.735 1.00 81.56 97 ASN A CA 1
ATOM 734 C C . ASN A 1 97 ? -12.501 3.670 25.179 1.00 81.56 97 ASN A C 1
ATOM 736 O O . ASN A 1 97 ? -12.308 4.559 24.351 1.00 81.56 97 ASN A O 1
ATOM 740 N N . ARG A 1 98 ? -12.120 3.796 26.458 1.00 81.31 98 ARG A N 1
ATOM 741 C CA . ARG A 1 98 ? -11.365 4.967 26.934 1.00 81.31 98 ARG A CA 1
ATOM 742 C C . ARG A 1 98 ? -9.993 5.037 26.290 1.00 81.31 98 ARG A C 1
ATOM 744 O O . ARG A 1 98 ? -9.626 6.097 25.806 1.00 81.31 98 ARG A O 1
ATOM 751 N N . ARG A 1 99 ? -9.283 3.909 26.202 1.00 70.81 99 ARG A N 1
ATOM 752 C CA . ARG A 1 99 ? -7.979 3.847 25.536 1.00 70.81 99 ARG A CA 1
ATOM 753 C C . ARG A 1 99 ? -8.080 4.262 24.067 1.00 70.81 99 ARG A C 1
ATOM 755 O O . ARG A 1 99 ? -7.253 5.039 23.609 1.00 70.81 99 ARG A O 1
ATOM 762 N N . ARG A 1 100 ? -9.120 3.819 23.351 1.00 72.75 100 ARG A N 1
ATOM 763 C CA . ARG A 1 100 ? -9.421 4.284 21.987 1.00 72.75 100 ARG A CA 1
ATOM 764 C C . ARG A 1 100 ? -9.665 5.792 21.954 1.00 72.75 100 ARG A C 1
ATOM 766 O O . ARG A 1 100 ? -9.065 6.469 21.133 1.00 72.75 100 ARG A O 1
ATOM 773 N N . ALA A 1 101 ? -10.515 6.317 22.836 1.00 69.62 101 ALA A N 1
ATOM 774 C CA . ALA A 1 101 ? -10.830 7.746 22.889 1.00 69.62 101 ALA A CA 1
ATOM 775 C C . ALA A 1 101 ? -9.603 8.610 23.232 1.00 69.62 101 ALA A C 1
ATOM 777 O O . ALA A 1 101 ? -9.443 9.689 22.673 1.00 69.62 101 ALA A O 1
ATOM 778 N N . GLU A 1 102 ? -8.717 8.129 24.106 1.00 64.50 102 GLU A N 1
ATOM 779 C CA . GLU A 1 102 ? -7.437 8.769 24.422 1.00 64.50 102 GLU A CA 1
ATOM 780 C C . GLU A 1 102 ? -6.513 8.796 23.205 1.00 64.50 102 GLU A C 1
ATOM 782 O O . GLU A 1 102 ? -5.997 9.853 22.864 1.00 64.50 102 GLU A O 1
ATOM 787 N N . LEU A 1 103 ? -6.338 7.665 22.518 1.00 59.94 103 LEU A N 1
ATOM 788 C CA . LEU A 1 103 ? -5.526 7.587 21.300 1.00 59.94 103 LEU A CA 1
ATOM 789 C C . LEU A 1 103 ? -6.094 8.496 20.189 1.00 59.94 103 LEU A C 1
ATOM 791 O O . LEU A 1 103 ? -5.345 9.243 19.563 1.00 59.94 103 LEU A O 1
ATOM 795 N N . GLN A 1 104 ? -7.424 8.534 20.034 1.00 58.06 104 GLN A N 1
ATOM 796 C CA . GLN A 1 104 ? -8.121 9.451 19.124 1.00 58.06 104 GLN A CA 1
ATOM 797 C C . GLN A 1 104 ? -7.901 10.925 19.504 1.00 58.06 104 GLN A C 1
ATOM 799 O O . GLN A 1 104 ? -7.605 11.752 18.643 1.00 58.06 104 GLN A O 1
ATOM 804 N N . HIS A 1 105 ? -8.012 11.265 20.791 1.00 53.78 105 HIS A N 1
ATOM 805 C CA . HIS A 1 105 ? -7.770 12.618 21.300 1.00 53.78 105 HIS A CA 1
ATOM 806 C C . HIS A 1 105 ? -6.304 13.044 21.136 1.00 53.78 105 HIS A C 1
ATOM 808 O O . HIS A 1 105 ? -6.017 14.220 20.925 1.00 53.78 105 HIS A O 1
ATOM 814 N N . LEU A 1 106 ? -5.368 12.097 21.201 1.00 52.91 106 LEU A N 1
ATOM 815 C CA . LEU A 1 106 ? -3.945 12.325 20.946 1.00 52.91 106 LEU A CA 1
ATOM 816 C C . LEU A 1 106 ? -3.617 12.503 19.450 1.00 52.91 106 LEU A C 1
ATOM 818 O O . LEU A 1 106 ? -2.448 12.653 19.107 1.00 52.91 106 LEU A O 1
ATOM 822 N N . GLY A 1 107 ? -4.620 12.528 18.562 1.00 42.81 107 GLY A N 1
ATOM 823 C CA . GLY A 1 107 ? -4.429 12.749 17.126 1.00 42.81 107 GLY A CA 1
ATOM 824 C C . GLY A 1 107 ? -3.916 11.519 16.378 1.00 42.81 107 GLY A C 1
ATOM 825 O O . GLY A 1 107 ? -3.571 11.615 15.203 1.00 42.81 107 GLY A O 1
ATOM 826 N N . ILE A 1 108 ? -3.901 10.363 17.038 1.00 50.28 108 ILE A N 1
ATOM 827 C CA . ILE A 1 108 ? -3.644 9.072 16.417 1.00 50.28 108 ILE A CA 1
ATOM 828 C C . ILE A 1 108 ? -4.986 8.635 15.822 1.00 50.28 108 ILE A C 1
ATOM 830 O O . ILE A 1 108 ? -5.769 7.918 16.425 1.00 50.28 108 ILE A O 1
ATOM 834 N N . VAL A 1 109 ? -5.363 9.212 14.689 1.00 48.78 109 VAL A N 1
ATOM 835 C CA . VAL A 1 109 ? -6.477 8.733 13.867 1.00 48.78 109 VAL A CA 1
ATOM 836 C C . VAL A 1 109 ? -5.925 8.708 12.464 1.00 48.78 109 VAL A C 1
ATOM 838 O O . VAL A 1 109 ? -5.641 9.765 11.901 1.00 48.78 109 VAL A O 1
ATOM 841 N N . VAL A 1 110 ? -5.747 7.513 11.902 1.00 58.00 110 VAL A N 1
ATOM 842 C CA . VAL A 1 110 ? -5.349 7.370 10.502 1.00 58.00 110 VAL A CA 1
ATOM 843 C C . VAL A 1 110 ? -6.519 7.851 9.650 1.00 58.00 110 VAL A C 1
ATOM 845 O O . VAL A 1 110 ? -7.433 7.098 9.315 1.00 58.00 110 VAL A O 1
ATOM 848 N N . SER A 1 111 ? -6.532 9.146 9.341 1.00 65.56 111 SER A N 1
ATOM 849 C CA . SER A 1 111 ? -7.464 9.693 8.372 1.00 65.56 111 SER A CA 1
ATOM 850 C C . SER A 1 111 ? -7.175 9.070 7.009 1.00 65.56 111 SER A C 1
ATOM 852 O O . SER A 1 111 ? -6.041 8.702 6.687 1.00 65.56 111 SER A O 1
ATOM 854 N N . SER A 1 112 ? -8.198 9.008 6.161 1.00 70.12 112 SER A N 1
ATOM 855 C CA . SER A 1 112 ? -8.019 8.587 4.772 1.00 70.12 112 SER A CA 1
ATOM 856 C C . SER A 1 112 ? -6.912 9.382 4.065 1.00 70.12 112 SER A C 1
ATOM 858 O O . SER A 1 112 ? -6.106 8.805 3.343 1.00 70.12 112 SER A O 1
ATOM 860 N N . SER A 1 113 ? -6.793 10.687 4.333 1.00 73.38 113 SER A N 1
ATOM 861 C CA . SER A 1 113 ? -5.729 11.520 3.761 1.00 73.38 113 SER A CA 1
ATOM 862 C C . SER A 1 113 ? -4.322 11.064 4.160 1.00 73.38 113 SER A C 1
ATOM 864 O O . SER A 1 113 ? -3.444 11.018 3.302 1.00 73.38 113 SER A O 1
ATOM 866 N N . VAL A 1 114 ? -4.114 10.676 5.422 1.00 74.62 114 VAL A N 1
ATOM 867 C CA . VAL A 1 114 ? -2.822 10.162 5.902 1.00 74.62 114 VAL A CA 1
ATOM 868 C C . VAL A 1 114 ? -2.503 8.827 5.238 1.00 74.62 114 VAL A C 1
ATOM 870 O O . VAL A 1 114 ? -1.388 8.634 4.760 1.00 74.62 114 VAL A O 1
ATOM 873 N N . LEU A 1 115 ? -3.485 7.928 5.129 1.00 77.69 115 LEU A N 1
ATOM 874 C CA . LEU A 1 115 ? -3.261 6.629 4.498 1.00 77.69 115 LEU A CA 1
ATOM 875 C C . LEU A 1 115 ? -2.989 6.749 2.993 1.00 77.69 115 LEU A C 1
ATOM 877 O O . LEU A 1 115 ? -2.135 6.042 2.462 1.00 77.69 115 LEU A O 1
ATOM 881 N N . ARG A 1 116 ? -3.684 7.659 2.303 1.00 85.31 116 ARG A N 1
ATOM 882 C CA . ARG A 1 116 ? -3.437 7.961 0.885 1.00 85.31 116 ARG A CA 1
ATOM 883 C C . ARG A 1 116 ? -2.021 8.473 0.665 1.00 85.31 116 ARG A C 1
ATOM 885 O O . ARG A 1 116 ? -1.364 8.024 -0.269 1.00 85.31 116 ARG A O 1
ATOM 892 N N . GLU A 1 117 ? -1.552 9.372 1.525 1.00 84.50 117 GLU A N 1
ATOM 893 C CA . GLU A 1 117 ? -0.194 9.906 1.442 1.00 84.50 117 GLU A CA 1
ATOM 894 C C . GLU A 1 117 ? 0.862 8.845 1.772 1.00 84.50 117 GLU A C 1
ATOM 896 O O . GLU A 1 117 ? 1.873 8.757 1.080 1.00 84.50 117 GLU A O 1
ATOM 901 N N . ALA A 1 118 ? 0.610 7.987 2.765 1.00 84.06 118 ALA A N 1
ATOM 902 C CA . ALA A 1 118 ? 1.494 6.869 3.087 1.00 84.06 118 ALA A CA 1
ATOM 903 C C . ALA A 1 118 ? 1.639 5.908 1.896 1.00 84.06 118 ALA A C 1
ATOM 905 O O . ALA A 1 118 ? 2.752 5.599 1.483 1.00 84.06 118 ALA A O 1
ATOM 906 N N . VAL A 1 119 ? 0.522 5.510 1.279 1.00 88.56 119 VAL A N 1
ATOM 907 C CA . VAL A 1 119 ? 0.540 4.648 0.088 1.00 88.56 119 VAL A CA 1
ATOM 908 C C . VAL A 1 119 ? 1.210 5.340 -1.101 1.00 88.56 119 VAL A C 1
ATOM 910 O O . VAL A 1 119 ? 1.999 4.714 -1.800 1.00 88.56 119 VAL A O 1
ATOM 913 N N . ARG A 1 120 ? 0.957 6.637 -1.328 1.00 93.19 120 ARG A N 1
ATOM 914 C CA . ARG A 1 120 ? 1.646 7.415 -2.372 1.00 93.19 120 ARG A CA 1
ATOM 915 C C . ARG A 1 120 ? 3.163 7.401 -2.163 1.00 93.19 120 ARG A C 1
ATOM 917 O O . ARG A 1 120 ? 3.902 7.143 -3.113 1.00 93.19 120 ARG A O 1
ATOM 924 N N . ARG A 1 121 ? 3.620 7.671 -0.937 1.00 88.81 121 ARG A N 1
ATOM 925 C CA . ARG A 1 121 ? 5.039 7.680 -0.559 1.00 88.81 121 ARG A CA 1
ATOM 926 C C . ARG A 1 121 ? 5.687 6.312 -0.750 1.00 88.81 121 ARG A C 1
ATOM 928 O O . ARG A 1 121 ? 6.777 6.241 -1.309 1.00 88.81 121 ARG A O 1
ATOM 935 N N . ASP A 1 122 ? 5.037 5.254 -0.284 1.00 90.50 122 ASP A N 1
ATOM 936 C CA . ASP A 1 122 ? 5.603 3.907 -0.330 1.00 90.50 122 ASP A CA 1
ATOM 937 C C . ASP A 1 122 ? 5.660 3.383 -1.773 1.00 90.50 122 ASP A C 1
ATOM 939 O O . ASP A 1 122 ? 6.662 2.795 -2.176 1.00 90.50 122 ASP A O 1
ATOM 943 N N . ILE A 1 123 ? 4.669 3.722 -2.605 1.00 93.38 123 ILE A N 1
ATOM 944 C CA . ILE A 1 123 ? 4.707 3.463 -4.049 1.00 93.38 123 ILE A CA 1
ATOM 945 C C . ILE A 1 123 ? 5.823 4.259 -4.731 1.00 93.38 123 ILE A C 1
ATOM 947 O O . ILE A 1 123 ? 6.541 3.717 -5.566 1.00 93.38 123 ILE A O 1
ATOM 951 N N . GLU A 1 124 ? 6.028 5.527 -4.376 1.00 94.38 124 GLU A N 1
ATOM 952 C CA . GLU A 1 124 ? 7.157 6.296 -4.905 1.00 94.38 124 GLU A CA 1
ATOM 953 C C . GLU A 1 124 ? 8.506 5.668 -4.533 1.00 94.38 124 GLU A C 1
ATOM 955 O O . GLU A 1 124 ? 9.387 5.571 -5.387 1.00 94.38 124 GLU A O 1
ATOM 960 N N . ALA A 1 125 ? 8.666 5.201 -3.294 1.00 93.19 125 ALA A N 1
ATOM 961 C CA . ALA A 1 125 ? 9.868 4.493 -2.860 1.00 93.19 125 ALA A CA 1
ATOM 962 C C . ALA A 1 125 ? 10.062 3.171 -3.622 1.00 93.19 125 ALA A C 1
ATOM 964 O O . ALA A 1 125 ? 11.171 2.880 -4.076 1.00 93.19 125 ALA A O 1
ATOM 965 N N . LEU A 1 126 ? 8.979 2.416 -3.826 1.00 93.75 126 LEU A N 1
ATOM 966 C CA . LEU A 1 126 ? 8.961 1.175 -4.597 1.00 93.75 126 LEU A CA 1
ATOM 967 C C . LEU A 1 126 ? 9.436 1.404 -6.036 1.00 93.75 126 LEU A C 1
ATOM 969 O O . LEU A 1 126 ? 10.307 0.685 -6.513 1.00 93.75 126 LEU A O 1
ATOM 973 N N . PHE A 1 127 ? 8.913 2.430 -6.715 1.00 93.00 127 PHE A N 1
ATOM 974 C CA . PHE A 1 127 ? 9.301 2.740 -8.094 1.00 93.00 127 PHE A CA 1
ATOM 975 C C . PHE A 1 127 ? 10.717 3.314 -8.234 1.00 93.00 127 PHE A C 1
ATOM 977 O O . PHE A 1 127 ? 11.290 3.243 -9.316 1.00 93.00 127 PHE A O 1
ATOM 984 N N . ASN A 1 128 ? 11.279 3.886 -7.167 1.00 93.12 128 ASN A N 1
ATOM 985 C CA . ASN A 1 128 ? 12.658 4.383 -7.145 1.00 93.12 128 ASN A CA 1
ATOM 986 C C . ASN A 1 128 ? 13.673 3.337 -6.654 1.00 93.12 128 ASN A C 1
ATOM 988 O O . ASN A 1 128 ? 14.860 3.649 -6.558 1.00 93.12 128 ASN A O 1
ATOM 992 N N . THR A 1 129 ? 13.230 2.119 -6.334 1.00 91.94 129 THR A N 1
ATOM 993 C CA . THR A 1 129 ? 14.115 1.026 -5.926 1.00 91.94 129 THR A CA 1
ATOM 994 C C . THR A 1 129 ? 14.194 -0.004 -7.042 1.00 91.94 129 THR A C 1
ATOM 996 O O . THR A 1 129 ? 13.171 -0.514 -7.496 1.00 91.94 129 THR A O 1
ATOM 999 N N . GLU A 1 130 ? 15.410 -0.321 -7.484 1.00 88.69 130 GLU A N 1
ATOM 1000 C CA . GLU A 1 130 ? 15.635 -1.427 -8.412 1.00 88.69 130 GLU A CA 1
ATOM 1001 C C . GLU A 1 130 ? 15.651 -2.743 -7.631 1.00 88.69 130 GLU A C 1
ATOM 1003 O O . GLU A 1 130 ? 16.379 -2.882 -6.645 1.00 88.69 130 GLU A O 1
ATOM 1008 N N . ARG A 1 131 ? 14.821 -3.697 -8.057 1.00 87.88 131 ARG A N 1
ATOM 1009 C CA . ARG A 1 131 ? 14.751 -5.017 -7.423 1.00 87.88 131 ARG A CA 1
ATOM 1010 C C . ARG A 1 131 ? 16.007 -5.845 -7.712 1.00 87.88 131 ARG A C 1
ATOM 1012 O O . ARG A 1 131 ? 16.666 -5.633 -8.719 1.00 87.88 131 ARG A O 1
ATOM 1019 N N . TYR A 1 132 ? 16.287 -6.844 -6.875 1.00 84.56 132 TYR A N 1
ATOM 1020 C CA . TYR A 1 132 ? 17.437 -7.741 -7.052 1.00 84.56 132 TYR A CA 1
ATOM 1021 C C . TYR A 1 132 ? 17.365 -8.585 -8.332 1.00 84.56 132 TYR A C 1
ATOM 1023 O O . TYR A 1 132 ? 18.373 -8.795 -9.001 1.00 84.56 132 TYR A O 1
ATOM 1031 N N . GLU A 1 133 ? 16.175 -9.074 -8.684 1.00 79.00 133 GLU A N 1
ATOM 1032 C CA . GLU A 1 133 ? 15.933 -9.786 -9.937 1.00 79.00 133 GLU A CA 1
ATOM 1033 C C . GLU A 1 133 ? 15.882 -8.789 -11.108 1.00 79.00 133 GLU A C 1
ATOM 1035 O O . GLU A 1 133 ? 14.826 -8.493 -11.678 1.00 79.00 133 GLU A O 1
ATOM 1040 N N . SER A 1 134 ? 17.032 -8.235 -11.475 1.00 64.94 134 SER A N 1
ATOM 1041 C CA . SER A 1 134 ? 17.176 -7.325 -12.610 1.00 64.94 134 SER A CA 1
ATOM 1042 C C . SER A 1 134 ? 17.260 -8.109 -13.919 1.00 64.94 134 SER A C 1
ATOM 1044 O O . SER A 1 134 ? 18.240 -7.999 -14.646 1.00 64.94 134 SER A O 1
ATOM 1046 N N . THR A 1 135 ? 16.241 -8.911 -14.253 1.00 64.38 135 THR A N 1
ATOM 1047 C CA . THR A 1 135 ? 16.079 -9.299 -15.664 1.00 64.38 135 THR A CA 1
ATOM 1048 C C . THR A 1 135 ? 15.626 -8.050 -16.405 1.00 64.38 135 THR A C 1
ATOM 1050 O O . THR A 1 135 ? 14.559 -7.512 -16.075 1.00 64.38 135 THR A O 1
ATOM 1053 N N . PRO A 1 136 ? 16.394 -7.540 -17.376 1.00 60.00 136 PRO A N 1
ATOM 1054 C CA . PRO A 1 136 ? 15.904 -6.453 -18.191 1.00 60.00 136 PRO A CA 1
ATOM 1055 C C . PRO A 1 136 ? 14.620 -6.916 -18.891 1.00 60.00 136 PRO A C 1
ATOM 1057 O O . PRO A 1 136 ? 14.615 -7.973 -19.512 1.00 60.00 136 PRO A O 1
ATOM 1060 N N . MET A 1 137 ? 13.516 -6.167 -18.782 1.00 61.50 137 MET A N 1
ATOM 1061 C CA . MET A 1 137 ? 12.426 -6.284 -19.764 1.00 61.50 137 MET A CA 1
ATOM 1062 C C . MET A 1 137 ? 12.987 -5.976 -21.161 1.00 61.50 137 MET A C 1
ATOM 1064 O O . MET A 1 137 ? 13.107 -4.809 -21.534 1.00 61.50 137 MET A O 1
ATOM 1068 N N . MET A 1 138 ? 13.427 -7.018 -21.855 1.00 61.84 138 MET A N 1
ATOM 1069 C CA . MET A 1 138 ? 14.016 -6.957 -23.187 1.00 61.84 138 MET A CA 1
ATOM 1070 C C . MET A 1 138 ? 12.915 -7.024 -24.237 1.00 61.84 138 MET A C 1
ATOM 1072 O O . MET A 1 138 ? 11.912 -7.714 -24.040 1.00 61.84 138 MET A O 1
ATOM 1076 N N . ALA A 1 139 ? 13.128 -6.367 -25.373 1.00 61.72 139 ALA A N 1
ATOM 1077 C CA . ALA A 1 139 ? 12.348 -6.677 -26.560 1.00 61.72 139 ALA A CA 1
ATOM 1078 C C . ALA A 1 139 ? 12.743 -8.066 -27.103 1.00 61.72 139 ALA A C 1
ATOM 1080 O O . ALA A 1 139 ? 13.871 -8.521 -26.900 1.00 61.72 139 ALA A O 1
ATOM 1081 N N . ASP A 1 140 ? 11.839 -8.727 -27.837 1.00 61.91 140 ASP A N 1
ATOM 1082 C CA . ASP A 1 140 ? 12.030 -10.108 -28.325 1.00 61.91 140 ASP A CA 1
ATOM 1083 C C . ASP A 1 140 ? 13.364 -10.327 -29.071 1.00 61.91 140 ASP A C 1
ATOM 1085 O O . ASP A 1 140 ? 13.941 -11.409 -29.018 1.00 61.91 140 ASP A O 1
ATOM 1089 N N . TRP A 1 141 ? 13.888 -9.291 -29.732 1.00 61.31 141 TRP A N 1
ATOM 1090 C CA . TRP A 1 141 ? 15.133 -9.335 -30.506 1.00 61.31 141 TRP A CA 1
ATOM 1091 C C . TRP A 1 141 ? 16.415 -9.162 -29.667 1.00 61.31 141 TRP A C 1
ATOM 1093 O O . TRP A 1 141 ? 17.496 -9.518 -30.131 1.00 61.31 141 TRP A O 1
ATOM 1103 N N . GLU A 1 142 ? 16.328 -8.638 -28.442 1.00 61.03 142 GLU A N 1
ATOM 1104 C CA . GLU A 1 142 ? 17.477 -8.472 -27.534 1.00 61.03 142 GLU A CA 1
ATOM 1105 C C . GLU A 1 142 ? 17.702 -9.717 -26.660 1.00 61.03 142 GLU A C 1
ATOM 1107 O O . GLU A 1 142 ? 18.822 -9.978 -26.210 1.00 61.03 142 GLU A O 1
ATOM 1112 N N . ALA A 1 143 ? 16.651 -10.520 -26.462 1.00 62.66 143 ALA A N 1
ATOM 1113 C CA . ALA A 1 143 ? 16.685 -11.747 -25.669 1.00 62.66 143 ALA A CA 1
ATOM 1114 C C . ALA A 1 143 ? 17.609 -12.833 -26.260 1.00 62.66 143 ALA A C 1
ATOM 1116 O O . ALA A 1 143 ? 18.146 -13.650 -25.518 1.00 62.66 143 ALA A O 1
ATOM 1117 N N . GLU A 1 144 ? 17.844 -12.830 -27.578 1.00 58.06 144 GLU A N 1
ATOM 1118 C CA . GLU A 1 144 ? 18.675 -13.838 -28.259 1.00 58.06 144 GLU A CA 1
ATOM 1119 C C . GLU A 1 144 ? 20.188 -13.649 -28.032 1.00 58.06 144 GLU A C 1
ATOM 1121 O O . GLU A 1 144 ? 20.966 -14.576 -28.254 1.00 58.06 144 GLU A O 1
ATOM 1126 N N . SER A 1 145 ? 20.621 -12.463 -27.588 1.00 58.28 145 SER A N 1
ATOM 1127 C CA . SER A 1 145 ? 22.046 -12.101 -27.461 1.00 58.28 145 SER A CA 1
ATOM 1128 C C . SER A 1 145 ? 22.533 -11.941 -26.015 1.00 58.28 145 SER A C 1
ATOM 1130 O O . SER A 1 145 ? 23.731 -11.757 -25.792 1.00 58.28 145 SER A O 1
ATOM 1132 N N . PHE A 1 146 ? 21.641 -12.004 -25.023 1.00 54.16 146 PHE A N 1
ATOM 1133 C CA . PHE A 1 146 ? 21.961 -11.744 -23.618 1.00 54.16 146 PHE A CA 1
ATOM 1134 C C . PHE A 1 146 ? 22.057 -13.062 -22.833 1.00 54.16 146 PHE A C 1
ATOM 1136 O O . PHE A 1 146 ? 21.042 -13.649 -22.474 1.00 54.16 146 PHE A O 1
ATOM 1143 N N . VAL A 1 147 ? 23.277 -13.556 -22.589 1.00 49.62 147 VAL A N 1
ATOM 1144 C CA . VAL A 1 147 ? 23.503 -14.868 -21.935 1.00 49.62 147 VAL A CA 1
ATOM 1145 C C . VAL A 1 147 ? 24.140 -14.759 -20.543 1.00 49.62 147 VAL A C 1
ATOM 1147 O O . VAL A 1 147 ? 24.218 -15.759 -19.841 1.00 49.62 147 VAL A O 1
ATOM 1150 N N . ASP A 1 148 ? 24.543 -13.578 -20.074 1.00 49.38 148 ASP A N 1
ATOM 1151 C CA . ASP A 1 148 ? 25.358 -13.492 -18.855 1.00 49.38 148 ASP A CA 1
ATOM 1152 C C . ASP A 1 148 ? 24.766 -12.539 -17.806 1.00 49.38 148 ASP A C 1
ATOM 1154 O O . ASP A 1 148 ? 24.717 -11.328 -18.006 1.00 49.38 148 ASP A O 1
ATOM 1158 N N . ASN A 1 149 ? 24.393 -13.107 -16.652 1.00 52.31 149 ASN A N 1
ATOM 1159 C CA . ASN A 1 149 ? 23.947 -12.451 -15.408 1.00 52.31 149 ASN A CA 1
ATOM 1160 C C . ASN A 1 149 ? 22.475 -12.030 -15.290 1.00 52.31 149 ASN A C 1
ATOM 1162 O O . ASN A 1 149 ? 22.174 -10.937 -14.813 1.00 52.31 149 ASN A O 1
ATOM 1166 N N . VAL A 1 150 ? 21.542 -12.933 -15.592 1.00 56.44 150 VAL A N 1
ATOM 1167 C CA . VAL A 1 150 ? 20.216 -12.850 -14.965 1.00 56.44 150 VAL A CA 1
ATOM 1168 C C . VAL A 1 150 ? 20.293 -13.539 -13.600 1.00 56.44 150 VAL A C 1
ATOM 1170 O O . VAL A 1 150 ? 20.452 -14.756 -13.527 1.00 56.44 150 VAL A O 1
ATOM 1173 N N . GLN A 1 151 ? 20.211 -12.773 -12.509 1.00 66.50 151 GLN A N 1
ATOM 1174 C CA . GLN A 1 151 ? 19.986 -13.338 -11.175 1.00 66.50 151 GLN A CA 1
ATOM 1175 C C . GLN A 1 151 ? 18.544 -13.835 -11.081 1.00 66.50 151 GLN A C 1
ATOM 1177 O O . GLN A 1 151 ? 17.636 -13.103 -10.696 1.00 66.50 151 GLN A O 1
ATOM 1182 N N . ASP A 1 152 ? 18.352 -15.084 -11.497 1.00 73.75 152 ASP A N 1
ATOM 1183 C CA . ASP A 1 152 ? 17.059 -15.751 -11.526 1.00 73.75 152 ASP A CA 1
ATOM 1184 C C . ASP A 1 152 ? 16.648 -16.216 -10.118 1.00 73.75 152 ASP A C 1
ATOM 1186 O O . ASP A 1 152 ? 17.365 -16.967 -9.451 1.00 73.75 152 ASP A O 1
ATOM 1190 N N . LEU A 1 153 ? 15.480 -15.759 -9.656 1.00 82.69 153 LEU A N 1
ATOM 1191 C CA . LEU A 1 153 ? 14.869 -16.175 -8.391 1.00 82.69 153 LEU A CA 1
ATOM 1192 C C . LEU A 1 153 ? 13.719 -17.174 -8.598 1.00 82.69 153 LEU A C 1
ATOM 1194 O O . LEU A 1 153 ? 12.911 -17.376 -7.688 1.00 82.69 153 LEU A O 1
ATOM 1198 N N . THR A 1 154 ? 13.619 -17.807 -9.771 1.00 83.25 154 THR A N 1
ATOM 1199 C CA . THR A 1 154 ? 12.546 -18.761 -10.105 1.00 83.25 154 THR A CA 1
ATOM 1200 C C . THR A 1 154 ? 12.448 -19.918 -9.106 1.00 83.25 154 THR A C 1
ATOM 1202 O O . THR A 1 154 ? 11.340 -20.258 -8.688 1.00 83.25 154 THR A O 1
ATOM 1205 N N . ASP A 1 155 ? 13.578 -20.443 -8.626 1.00 86.00 155 ASP A N 1
ATOM 1206 C CA . ASP A 1 155 ? 13.613 -21.516 -7.617 1.00 86.00 155 ASP A CA 1
ATOM 1207 C C . ASP A 1 155 ? 13.321 -21.027 -6.181 1.00 86.00 155 ASP A C 1
ATOM 1209 O O . ASP A 1 155 ? 13.151 -21.834 -5.263 1.00 86.00 155 ASP A O 1
ATOM 1213 N N . PHE A 1 156 ? 13.227 -19.709 -5.963 1.00 88.38 156 PHE A N 1
ATOM 1214 C CA . PHE A 1 156 ? 13.092 -19.084 -4.643 1.00 88.38 156 PHE A CA 1
ATOM 1215 C C . PHE A 1 156 ? 11.881 -18.129 -4.564 1.00 88.38 156 PHE A C 1
ATOM 1217 O O . PHE A 1 156 ? 12.046 -16.925 -4.331 1.00 88.38 156 PHE A O 1
ATOM 1224 N N . PRO A 1 157 ? 10.636 -18.631 -4.691 1.00 87.56 157 PRO A N 1
ATOM 1225 C CA . PRO A 1 157 ? 9.429 -17.797 -4.749 1.00 87.56 157 PRO A CA 1
ATOM 1226 C C . PRO A 1 157 ? 9.208 -16.933 -3.498 1.00 87.56 157 PRO A C 1
ATOM 1228 O O . PRO A 1 157 ? 8.721 -15.808 -3.605 1.00 87.56 157 PRO A O 1
ATOM 1231 N N . GLU A 1 158 ? 9.600 -17.422 -2.320 1.00 87.94 158 GLU A N 1
ATOM 1232 C CA . GLU A 1 158 ? 9.505 -16.658 -1.069 1.00 87.94 158 GLU A CA 1
ATOM 1233 C C . GLU A 1 158 ? 10.537 -15.525 -1.010 1.00 87.94 158 GLU A C 1
ATOM 1235 O O . GLU A 1 158 ? 10.235 -14.427 -0.546 1.00 87.94 158 GLU A O 1
ATOM 1240 N N . VAL A 1 159 ? 11.742 -15.744 -1.551 1.00 88.44 159 VAL A N 1
ATOM 1241 C CA . VAL A 1 159 ? 12.773 -14.697 -1.654 1.00 88.44 159 VAL A CA 1
ATOM 1242 C C . VAL A 1 159 ? 12.324 -13.623 -2.639 1.00 88.44 159 VAL A C 1
ATOM 1244 O O . VAL A 1 159 ? 12.444 -12.434 -2.344 1.00 88.44 159 VAL A O 1
ATOM 1247 N N . ARG A 1 160 ? 11.717 -14.030 -3.759 1.00 87.25 160 ARG A N 1
ATOM 1248 C CA . ARG A 1 160 ? 11.167 -13.128 -4.778 1.00 87.25 160 ARG A CA 1
ATOM 1249 C C . ARG A 1 160 ? 10.085 -12.187 -4.241 1.00 87.25 160 ARG A C 1
ATOM 1251 O O . ARG A 1 160 ? 9.943 -11.084 -4.759 1.00 87.25 160 ARG A O 1
ATOM 1258 N N . ARG A 1 161 ? 9.337 -12.609 -3.215 1.00 87.00 161 ARG A N 1
ATOM 1259 C CA . ARG A 1 161 ? 8.300 -11.809 -2.532 1.00 87.00 161 ARG A CA 1
ATOM 1260 C C . ARG A 1 161 ? 8.796 -11.104 -1.269 1.00 87.00 161 ARG A C 1
ATOM 1262 O O . ARG A 1 161 ? 8.024 -10.429 -0.593 1.00 87.00 161 ARG A O 1
ATOM 1269 N N . SER A 1 162 ? 10.069 -11.277 -0.929 1.00 89.00 162 SER A N 1
ATOM 1270 C CA . SER A 1 162 ? 10.674 -10.680 0.257 1.00 89.00 162 SER A CA 1
ATOM 1271 C C . SER A 1 162 ? 11.261 -9.299 -0.035 1.00 89.00 162 SER A C 1
ATOM 1273 O O . SER A 1 162 ? 11.413 -8.888 -1.185 1.00 89.00 162 SER A O 1
ATOM 1275 N N . VAL A 1 163 ? 11.681 -8.613 1.029 1.00 89.19 163 VAL A N 1
ATOM 1276 C CA . VAL A 1 163 ? 12.383 -7.322 0.953 1.00 89.19 163 VAL A CA 1
ATOM 1277 C C . VAL A 1 163 ? 13.670 -7.398 0.119 1.00 89.19 163 VAL A C 1
ATOM 1279 O O . VAL A 1 163 ? 14.079 -6.390 -0.445 1.00 89.19 163 VAL A O 1
ATOM 1282 N N . VAL A 1 164 ? 14.283 -8.583 -0.022 1.00 87.31 164 VAL A N 1
ATOM 1283 C CA . VAL A 1 164 ? 15.470 -8.782 -0.878 1.00 87.31 164 VAL A CA 1
ATOM 1284 C C . VAL A 1 164 ? 15.184 -8.386 -2.327 1.00 87.31 164 VAL A C 1
ATOM 1286 O O . VAL A 1 164 ? 16.061 -7.858 -2.998 1.00 87.31 164 VAL A O 1
ATOM 1289 N N . ASN A 1 165 ? 13.956 -8.601 -2.797 1.00 89.44 165 ASN A N 1
ATOM 1290 C CA . ASN A 1 165 ? 13.532 -8.284 -4.156 1.00 89.44 165 ASN A CA 1
ATOM 1291 C C . ASN A 1 165 ? 12.531 -7.115 -4.196 1.00 89.44 165 ASN A C 1
ATOM 1293 O O . ASN A 1 165 ? 11.692 -7.042 -5.093 1.00 89.44 165 ASN A O 1
ATOM 1297 N N . TYR A 1 166 ? 12.579 -6.224 -3.201 1.00 90.88 166 TYR A N 1
ATOM 1298 C CA . TYR A 1 166 ? 11.736 -5.032 -3.167 1.00 90.88 166 TYR A CA 1
ATOM 1299 C C . TYR A 1 166 ? 12.118 -4.068 -4.291 1.00 90.88 166 TYR A C 1
ATOM 1301 O O . TYR A 1 166 ? 13.296 -3.774 -4.482 1.00 90.88 166 TYR A O 1
ATOM 1309 N N . GLY A 1 167 ? 11.114 -3.552 -4.997 1.00 90.75 167 GLY A N 1
ATOM 1310 C CA . GLY A 1 167 ? 11.307 -2.591 -6.074 1.00 90.75 167 GLY A CA 1
ATOM 1311 C C . GLY A 1 167 ? 10.695 -3.030 -7.399 1.00 90.75 167 GLY A C 1
ATOM 1312 O O . GLY A 1 167 ? 9.858 -3.932 -7.472 1.00 90.75 167 GLY A O 1
ATOM 1313 N N . VAL A 1 168 ? 11.139 -2.372 -8.459 1.00 90.06 168 VAL A N 1
ATOM 1314 C CA . VAL A 1 168 ? 10.694 -2.554 -9.846 1.00 90.06 168 VAL A CA 1
ATOM 1315 C C . VAL A 1 168 ? 11.892 -2.869 -10.753 1.00 90.06 168 VAL A C 1
ATOM 1317 O O . VAL A 1 168 ? 13.039 -2.695 -10.330 1.00 90.06 168 VAL A O 1
ATOM 1320 N N . PRO A 1 169 ? 11.674 -3.368 -11.985 1.00 85.00 169 PRO A N 1
ATOM 1321 C CA . PRO A 1 169 ? 12.749 -3.499 -12.968 1.00 85.00 169 PRO A CA 1
ATOM 1322 C C . PRO A 1 169 ? 13.425 -2.154 -13.258 1.00 85.00 169 PRO A C 1
ATOM 1324 O O . PRO A 1 169 ? 12.787 -1.104 -13.179 1.00 85.00 169 PRO A O 1
ATOM 1327 N N . SER A 1 170 ? 14.695 -2.185 -13.665 1.00 83.31 170 SER A N 1
ATOM 1328 C CA . SER A 1 170 ? 15.401 -0.970 -14.081 1.00 83.31 170 SER A CA 1
ATOM 1329 C C . SER A 1 170 ? 14.754 -0.341 -15.321 1.00 83.31 170 SER A C 1
ATOM 1331 O O . SER A 1 170 ? 14.572 -1.014 -16.342 1.00 83.31 170 SER A O 1
ATOM 1333 N N . PHE A 1 171 ? 14.431 0.952 -15.234 1.00 81.69 171 PHE A N 1
ATOM 1334 C CA . PHE A 1 171 ? 13.843 1.742 -16.324 1.00 81.69 171 PHE A CA 1
ATOM 1335 C C . PHE A 1 171 ? 14.836 2.703 -16.992 1.00 81.69 171 PHE A C 1
ATOM 1337 O O . PHE A 1 171 ? 14.514 3.282 -18.028 1.00 81.69 171 PHE A O 1
ATOM 1344 N N . SER A 1 172 ? 16.013 2.918 -16.400 1.00 79.00 172 SER A N 1
ATOM 1345 C CA . SER A 1 172 ? 16.997 3.874 -16.908 1.00 79.00 172 SER A CA 1
ATOM 1346 C C . SER A 1 172 ? 17.721 3.345 -18.151 1.00 79.00 172 SER A C 1
ATOM 1348 O O . SER A 1 172 ? 17.942 2.145 -18.305 1.00 79.00 172 SER A O 1
ATOM 1350 N N . GLY A 1 173 ? 18.089 4.253 -19.058 1.00 70.69 173 GLY A N 1
ATOM 1351 C CA . GLY A 1 173 ? 18.886 3.928 -20.245 1.00 70.69 173 GLY A CA 1
ATOM 1352 C C . GLY A 1 173 ? 18.140 3.150 -21.334 1.00 70.69 173 GLY A C 1
ATOM 1353 O O . GLY A 1 173 ? 18.787 2.641 -22.246 1.00 70.69 173 GLY A O 1
ATOM 1354 N N . ARG A 1 174 ? 16.804 3.061 -21.259 1.00 70.75 174 ARG A N 1
ATOM 1355 C CA . ARG A 1 174 ? 15.968 2.355 -22.243 1.00 70.75 174 ARG A CA 1
ATOM 1356 C C . ARG A 1 174 ? 15.115 3.294 -23.072 1.00 70.75 174 ARG A C 1
ATOM 1358 O O . ARG A 1 174 ? 14.699 4.354 -22.603 1.00 70.75 174 ARG A O 1
ATOM 1365 N N . SER A 1 175 ? 14.804 2.879 -24.298 1.00 67.44 175 SER A N 1
ATOM 1366 C CA . SER A 1 175 ? 13.831 3.589 -25.114 1.00 67.44 175 SER A CA 1
ATOM 1367 C C . SER A 1 175 ? 12.424 3.261 -24.637 1.00 67.44 175 SER A C 1
ATOM 1369 O O . SER A 1 175 ? 12.090 2.131 -24.291 1.00 67.44 175 SER A O 1
ATOM 1371 N N . SER A 1 176 ? 11.541 4.252 -24.703 1.00 66.19 176 SER A N 1
ATOM 1372 C CA . SER A 1 176 ? 10.112 4.068 -24.447 1.00 66.19 176 SER A CA 1
ATOM 1373 C C . SER A 1 176 ? 9.495 2.992 -25.366 1.00 66.19 176 SER A C 1
ATOM 1375 O O . SER A 1 176 ? 8.529 2.329 -25.000 1.00 66.19 176 SER A O 1
ATOM 1377 N N . ARG A 1 177 ? 10.076 2.773 -26.552 1.00 67.81 177 ARG A N 1
ATOM 1378 C CA . ARG A 1 177 ? 9.623 1.778 -27.536 1.00 67.81 177 ARG A CA 1
ATOM 1379 C C . ARG A 1 177 ? 9.983 0.332 -27.192 1.00 67.81 177 ARG A C 1
ATOM 1381 O O . ARG A 1 177 ? 9.395 -0.558 -27.796 1.00 67.81 177 ARG A O 1
ATOM 1388 N N . ASP A 1 178 ? 10.889 0.115 -26.243 1.00 68.00 178 ASP A N 1
ATOM 1389 C CA . ASP A 1 178 ? 11.381 -1.223 -25.891 1.00 68.00 178 ASP A CA 1
ATOM 1390 C C . ASP A 1 178 ? 10.445 -1.932 -24.896 1.00 68.00 178 ASP A C 1
ATOM 1392 O O . ASP A 1 178 ? 10.550 -3.134 -24.675 1.00 68.00 178 ASP A O 1
ATOM 1396 N N . PHE A 1 179 ? 9.494 -1.200 -24.303 1.00 73.69 179 PHE A N 1
ATOM 1397 C CA . PHE A 1 179 ? 8.567 -1.744 -23.317 1.00 73.69 179 PHE A CA 1
ATOM 1398 C C . PHE A 1 179 ? 7.274 -2.251 -23.957 1.00 73.69 179 PHE A C 1
ATOM 1400 O O . PHE A 1 179 ? 6.490 -1.478 -24.521 1.00 73.69 179 PHE A O 1
ATOM 1407 N N . ASP A 1 180 ? 6.972 -3.533 -23.747 1.00 82.56 180 ASP A N 1
ATOM 1408 C CA . ASP A 1 180 ? 5.602 -4.021 -23.864 1.00 82.56 180 ASP A CA 1
ATOM 1409 C C . ASP A 1 180 ? 4.769 -3.482 -22.690 1.00 82.56 180 ASP A C 1
ATOM 1411 O O . ASP A 1 180 ? 4.930 -3.870 -21.530 1.00 82.56 180 ASP A O 1
ATOM 1415 N N . ARG A 1 181 ? 3.855 -2.561 -23.009 1.00 85.75 181 ARG A N 1
ATOM 1416 C CA . ARG A 1 181 ? 2.964 -1.907 -22.042 1.00 85.75 181 ARG A CA 1
ATOM 1417 C C . ARG A 1 181 ? 2.094 -2.906 -21.285 1.00 85.75 181 ARG A C 1
ATOM 1419 O O . ARG A 1 181 ? 1.819 -2.676 -20.110 1.00 85.75 181 ARG A O 1
ATOM 1426 N N . GLU A 1 182 ? 1.638 -3.970 -21.942 1.00 87.06 182 GLU A N 1
ATOM 1427 C CA . GLU A 1 182 ? 0.743 -4.948 -21.322 1.00 87.06 182 GLU A CA 1
ATOM 1428 C C . GLU A 1 182 ? 1.515 -5.844 -20.349 1.00 87.06 182 GLU A C 1
ATOM 1430 O O . GLU A 1 182 ? 1.093 -6.021 -19.200 1.00 87.06 182 GLU A O 1
ATOM 1435 N N . ALA A 1 183 ? 2.691 -6.325 -20.765 1.00 86.31 183 ALA A N 1
ATOM 1436 C CA . ALA A 1 183 ? 3.601 -7.056 -19.889 1.00 86.31 183 ALA A CA 1
ATOM 1437 C C . ALA A 1 183 ? 4.010 -6.212 -18.671 1.00 86.31 183 ALA A C 1
ATOM 1439 O O . ALA A 1 183 ? 3.919 -6.686 -17.536 1.00 86.31 183 ALA A O 1
ATOM 1440 N N . LEU A 1 184 ? 4.368 -4.943 -18.887 1.00 87.25 184 LEU A N 1
ATOM 1441 C CA . LEU A 1 184 ? 4.787 -4.040 -17.818 1.00 87.25 184 LEU A CA 1
ATOM 1442 C C . LEU A 1 184 ? 3.642 -3.721 -16.846 1.00 87.25 184 LEU A C 1
ATOM 1444 O O . LEU A 1 184 ? 3.837 -3.741 -15.632 1.00 87.25 184 LEU A O 1
ATOM 1448 N N . ALA A 1 185 ? 2.425 -3.488 -17.344 1.00 91.31 185 ALA A N 1
ATOM 1449 C CA . ALA A 1 185 ? 1.255 -3.282 -16.490 1.00 91.31 185 ALA A CA 1
ATOM 1450 C C . ALA A 1 185 ? 0.968 -4.507 -15.604 1.00 91.31 185 ALA A C 1
ATOM 1452 O O . ALA A 1 185 ? 0.688 -4.372 -14.408 1.00 91.31 185 ALA A O 1
ATOM 1453 N N . LYS A 1 186 ? 1.067 -5.714 -16.177 1.00 90.81 186 LYS A N 1
ATOM 1454 C CA . LYS A 1 186 ? 0.889 -6.979 -15.451 1.00 90.81 186 LYS A CA 1
ATOM 1455 C C . LYS A 1 186 ? 1.965 -7.175 -14.386 1.00 90.81 186 LYS A C 1
ATOM 1457 O O . LYS A 1 186 ? 1.654 -7.604 -13.276 1.00 90.81 186 LYS A O 1
ATOM 1462 N N . GLU A 1 187 ? 3.208 -6.848 -14.713 1.00 89.06 187 GLU A N 1
ATOM 1463 C CA . GLU A 1 187 ? 4.332 -6.942 -13.791 1.00 89.06 187 GLU A CA 1
ATOM 1464 C C . GLU A 1 187 ? 4.198 -5.958 -12.626 1.00 89.06 187 GLU A C 1
ATOM 1466 O O . GLU A 1 187 ? 4.243 -6.378 -11.470 1.00 89.06 187 GLU A O 1
ATOM 1471 N N . ILE A 1 188 ? 3.921 -4.680 -12.902 1.00 91.81 188 ILE A N 1
ATOM 1472 C CA . ILE A 1 188 ? 3.671 -3.667 -11.866 1.00 91.81 188 ILE A CA 1
ATOM 1473 C C . ILE A 1 188 ? 2.524 -4.104 -10.956 1.00 91.81 188 ILE A C 1
ATOM 1475 O O . ILE A 1 188 ? 2.623 -3.985 -9.737 1.00 91.81 188 ILE A O 1
ATOM 1479 N N . ARG A 1 189 ? 1.442 -4.657 -11.518 1.00 93.25 189 ARG A N 1
ATOM 1480 C CA . ARG A 1 189 ? 0.329 -5.171 -10.714 1.00 93.25 189 ARG A CA 1
ATOM 1481 C C . ARG A 1 189 ? 0.778 -6.272 -9.748 1.00 93.25 189 ARG A C 1
ATOM 1483 O O . ARG A 1 189 ? 0.354 -6.256 -8.596 1.00 93.25 189 ARG A O 1
ATOM 1490 N N . ALA A 1 190 ? 1.630 -7.197 -10.187 1.00 90.38 190 ALA A N 1
ATOM 1491 C CA . ALA A 1 190 ? 2.157 -8.261 -9.330 1.00 90.38 190 ALA A CA 1
ATOM 1492 C C . ALA A 1 190 ? 3.067 -7.715 -8.214 1.00 90.38 190 ALA A C 1
ATOM 1494 O O . ALA A 1 190 ? 2.986 -8.169 -7.070 1.00 90.38 190 ALA A O 1
ATOM 1495 N N . VAL A 1 191 ? 3.888 -6.709 -8.530 1.00 91.31 191 VAL A N 1
ATOM 1496 C CA . VAL A 1 191 ? 4.733 -6.010 -7.551 1.00 91.31 191 VAL A CA 1
ATOM 1497 C C . VAL A 1 191 ? 3.862 -5.297 -6.510 1.00 91.31 191 VAL A C 1
ATOM 1499 O O . VAL A 1 191 ? 4.055 -5.504 -5.314 1.00 91.31 191 VAL A O 1
ATOM 1502 N N . LEU A 1 192 ? 2.849 -4.534 -6.935 1.00 92.00 192 LEU A N 1
ATOM 1503 C CA . LEU A 1 192 ? 1.914 -3.850 -6.032 1.00 92.00 192 LEU A CA 1
ATOM 1504 C C . LEU A 1 192 ? 1.136 -4.837 -5.151 1.00 92.00 192 LEU A C 1
ATOM 1506 O O . LEU A 1 192 ? 0.993 -4.603 -3.958 1.00 92.00 192 LEU A O 1
ATOM 1510 N N . ALA A 1 193 ? 0.678 -5.964 -5.697 1.00 90.44 193 ALA A N 1
ATOM 1511 C CA . ALA A 1 193 ? -0.006 -6.991 -4.908 1.00 90.44 193 ALA A CA 1
ATOM 1512 C C . ALA A 1 193 ? 0.894 -7.610 -3.821 1.00 90.44 193 ALA A C 1
ATOM 1514 O O . ALA A 1 193 ? 0.395 -8.072 -2.797 1.00 90.44 193 ALA A O 1
ATOM 1515 N N . THR A 1 194 ? 2.213 -7.614 -4.040 1.00 88.69 194 THR A N 1
ATOM 1516 C CA . THR A 1 194 ? 3.200 -8.169 -3.105 1.00 88.69 194 THR A CA 1
ATOM 1517 C C . THR A 1 194 ? 3.614 -7.152 -2.043 1.00 88.69 194 THR A C 1
ATOM 1519 O O . THR A 1 194 ? 3.648 -7.478 -0.859 1.00 88.69 194 THR A O 1
ATOM 1522 N N . PHE A 1 195 ? 3.924 -5.922 -2.458 1.00 89.94 195 PHE A N 1
ATOM 1523 C CA . PHE A 1 195 ? 4.548 -4.916 -1.595 1.00 89.94 195 PHE A CA 1
ATOM 1524 C C . PHE A 1 195 ? 3.584 -3.833 -1.091 1.00 89.94 195 PHE A C 1
ATOM 1526 O O . PHE A 1 195 ? 3.942 -3.094 -0.180 1.00 89.94 195 PHE A O 1
ATOM 1533 N N . GLU A 1 196 ? 2.353 -3.769 -1.610 1.00 89.50 196 GLU A N 1
ATOM 1534 C CA . GLU A 1 196 ? 1.312 -2.823 -1.186 1.00 89.50 196 GLU A CA 1
ATOM 1535 C C . GLU A 1 196 ? -0.006 -3.520 -0.795 1.00 89.50 196 GLU A C 1
ATOM 1537 O O . GLU A 1 196 ? -1.043 -3.329 -1.439 1.00 89.50 196 GLU A O 1
ATOM 1542 N N . PRO A 1 197 ? -0.031 -4.293 0.313 1.00 85.69 197 PRO A N 1
ATOM 1543 C CA . PRO A 1 197 ? -1.217 -5.045 0.748 1.00 85.69 197 PRO A CA 1
ATOM 1544 C C . PRO A 1 197 ? -2.403 -4.155 1.158 1.00 85.69 197 PRO A C 1
ATOM 1546 O O . PRO A 1 197 ? -3.536 -4.626 1.266 1.00 85.69 197 PRO A O 1
ATOM 1549 N N . ARG A 1 198 ? -2.164 -2.854 1.378 1.00 85.56 198 ARG A N 1
ATOM 1550 C CA . ARG A 1 198 ? -3.212 -1.850 1.631 1.00 85.56 198 ARG A CA 1
ATOM 1551 C C . ARG A 1 198 ? -4.101 -1.629 0.402 1.00 85.56 198 ARG A C 1
ATOM 1553 O O . ARG A 1 198 ? -5.231 -1.161 0.548 1.00 85.56 198 ARG A O 1
ATOM 1560 N N . LEU A 1 199 ? -3.621 -1.967 -0.795 1.00 87.25 199 LEU A N 1
ATOM 1561 C CA . LEU A 1 199 ? -4.400 -1.947 -2.027 1.00 87.25 199 LEU A CA 1
ATOM 1562 C C . LEU A 1 199 ? -5.077 -3.302 -2.250 1.00 87.25 199 LEU A C 1
ATOM 1564 O O . LEU A 1 199 ? -4.449 -4.357 -2.218 1.00 87.25 199 LEU A O 1
ATOM 1568 N N . LYS A 1 200 ? -6.379 -3.289 -2.532 1.00 86.44 200 LYS A N 1
ATOM 1569 C CA . LYS A 1 200 ? -7.130 -4.514 -2.820 1.00 86.44 200 LYS A CA 1
ATOM 1570 C C . LYS A 1 200 ? -6.741 -5.075 -4.191 1.00 86.44 200 LYS A C 1
ATOM 1572 O O . LYS A 1 200 ? -7.251 -4.602 -5.201 1.00 86.44 200 LYS A O 1
ATOM 1577 N N . ASP A 1 201 ? -5.948 -6.144 -4.216 1.00 80.75 201 ASP A N 1
ATOM 1578 C CA . ASP A 1 201 ? -5.433 -6.805 -5.433 1.00 80.75 201 ASP A CA 1
ATOM 1579 C C . ASP A 1 201 ? -6.489 -7.025 -6.546 1.00 80.75 201 ASP A C 1
ATOM 1581 O O . ASP A 1 201 ? -6.315 -6.634 -7.705 1.00 80.75 201 ASP A O 1
ATOM 1585 N N . GLY A 1 202 ? -7.662 -7.560 -6.189 1.00 82.94 202 GLY A N 1
ATOM 1586 C CA . GLY A 1 202 ? -8.754 -7.796 -7.145 1.00 82.94 202 GLY A CA 1
ATOM 1587 C C . GLY A 1 202 ? -9.403 -6.529 -7.727 1.00 82.94 202 GLY A C 1
ATOM 1588 O O . GLY A 1 202 ? -10.180 -6.625 -8.675 1.00 82.94 202 GLY A O 1
ATOM 1589 N N . ALA A 1 203 ? -9.118 -5.353 -7.165 1.00 85.38 203 ALA A N 1
ATOM 1590 C CA . ALA A 1 203 ? -9.664 -4.061 -7.578 1.00 85.38 203 ALA A CA 1
ATOM 1591 C C . ALA A 1 203 ? -8.590 -3.059 -8.042 1.00 85.38 203 ALA A C 1
ATOM 1593 O O . ALA A 1 203 ? -8.949 -1.934 -8.385 1.00 85.38 203 ALA A O 1
ATOM 1594 N N . THR A 1 204 ? -7.315 -3.457 -8.073 1.00 90.94 204 THR A N 1
ATOM 1595 C CA . THR A 1 204 ? -6.210 -2.643 -8.590 1.00 90.94 204 THR A CA 1
ATOM 1596 C C . THR A 1 204 ? -6.078 -2.830 -10.100 1.00 90.94 204 THR A C 1
ATOM 1598 O O . THR A 1 204 ? -5.906 -3.947 -10.595 1.00 90.94 204 THR A O 1
ATOM 1601 N N . LYS A 1 205 ? -6.161 -1.725 -10.837 1.00 93.69 205 LYS A N 1
ATOM 1602 C CA . LYS A 1 205 ? -5.915 -1.626 -12.277 1.00 93.69 205 LYS A CA 1
ATOM 1603 C C . LYS A 1 205 ? -4.683 -0.766 -12.512 1.00 93.69 205 LYS A C 1
ATOM 1605 O O . LYS A 1 205 ? -4.492 0.228 -11.816 1.00 93.69 205 LYS A O 1
ATOM 1610 N N . VAL A 1 206 ? -3.868 -1.168 -13.478 1.00 94.81 206 VAL A N 1
ATOM 1611 C CA . VAL A 1 206 ? -2.640 -0.474 -13.855 1.00 94.81 206 VAL A CA 1
ATOM 1612 C C . VAL A 1 206 ? -2.681 -0.247 -15.355 1.00 94.81 206 VAL A C 1
ATOM 1614 O O . VAL A 1 206 ? -2.831 -1.206 -16.108 1.00 94.81 206 VAL A O 1
ATOM 1617 N N . ASP A 1 207 ? -2.529 1.005 -15.767 1.00 93.75 207 ASP A N 1
ATOM 1618 C CA . ASP A 1 207 ? -2.469 1.417 -17.164 1.00 93.75 207 ASP A CA 1
ATOM 1619 C C . ASP A 1 207 ? -1.136 2.115 -17.429 1.00 93.75 207 ASP A C 1
ATOM 1621 O O . ASP A 1 207 ? -0.732 3.028 -16.706 1.00 93.75 207 ASP A O 1
ATOM 1625 N N . VAL A 1 208 ? -0.437 1.691 -18.480 1.00 91.38 208 VAL A N 1
ATOM 1626 C CA . VAL A 1 208 ? 0.892 2.204 -18.828 1.00 91.38 208 VAL A CA 1
ATOM 1627 C C . VAL A 1 208 ? 0.815 2.963 -20.147 1.00 91.38 208 VAL A C 1
ATOM 1629 O O . VAL A 1 208 ? 0.448 2.417 -21.186 1.00 91.38 208 VAL A O 1
ATOM 1632 N N . THR A 1 209 ? 1.178 4.242 -20.113 1.00 89.00 209 T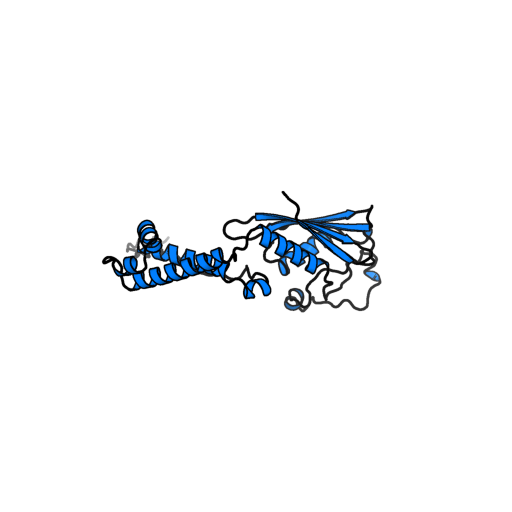HR A N 1
ATOM 1633 C CA . THR A 1 209 ? 1.221 5.130 -21.277 1.00 89.00 209 THR A CA 1
ATOM 1634 C C . THR A 1 209 ? 2.640 5.634 -21.502 1.00 89.00 209 THR A C 1
ATOM 1636 O O . THR A 1 209 ? 3.332 6.049 -20.575 1.00 89.00 209 THR A O 1
ATOM 1639 N N . LEU A 1 210 ? 3.058 5.646 -22.762 1.00 78.75 210 LEU A N 1
ATOM 1640 C CA . LEU A 1 210 ? 4.352 6.168 -23.187 1.00 78.75 210 LEU A CA 1
ATOM 1641 C C . LEU A 1 210 ? 4.172 7.637 -23.570 1.00 78.75 210 LEU A C 1
ATOM 1643 O O . LEU A 1 210 ? 3.263 7.970 -24.331 1.00 78.75 210 LEU A O 1
ATOM 1647 N N . SER A 1 211 ? 4.999 8.525 -23.019 1.00 68.00 211 SER A N 1
ATOM 1648 C CA . SER A 1 211 ? 4.988 9.935 -23.402 1.00 68.00 211 SER A CA 1
ATOM 1649 C C . SER A 1 211 ? 6.105 10.212 -24.401 1.00 68.00 211 SER A C 1
ATOM 1651 O O . SER A 1 211 ? 7.263 10.397 -24.024 1.00 68.00 211 SER A O 1
ATOM 1653 N N . ASP A 1 212 ? 5.738 10.306 -25.679 1.00 59.22 212 ASP A N 1
ATOM 1654 C CA . ASP A 1 212 ? 6.672 10.580 -26.779 1.00 59.22 212 ASP A CA 1
ATOM 1655 C C . ASP A 1 212 ? 7.342 11.963 -26.674 1.00 59.22 212 ASP A C 1
ATOM 1657 O O . ASP A 1 212 ? 8.412 12.184 -27.231 1.00 59.22 212 ASP A O 1
ATOM 1661 N N . LYS A 1 213 ? 6.722 12.915 -25.960 1.00 58.91 213 LYS A N 1
ATOM 1662 C CA . LYS A 1 213 ? 7.210 14.303 -25.850 1.00 58.91 213 LYS A CA 1
ATOM 1663 C C . LYS A 1 213 ? 8.207 14.527 -24.715 1.00 58.91 213 LYS A C 1
ATOM 1665 O O . LYS A 1 213 ? 8.935 15.511 -24.751 1.00 58.91 213 LYS A O 1
ATOM 1670 N N . SER A 1 214 ? 8.197 13.670 -23.696 1.00 57.34 214 SER A N 1
ATOM 1671 C CA . SER A 1 214 ? 8.983 13.856 -22.469 1.00 57.34 214 SER A CA 1
ATOM 1672 C C . SER A 1 214 ? 9.948 12.706 -22.180 1.00 57.34 214 SER A C 1
ATOM 1674 O O . SER A 1 214 ? 10.529 12.694 -21.102 1.00 57.34 214 SER A O 1
ATOM 1676 N N . GLY A 1 215 ? 10.089 11.736 -23.096 1.00 64.25 215 GLY A N 1
ATOM 1677 C CA . GLY A 1 215 ? 11.008 10.600 -22.930 1.00 64.25 215 GLY A CA 1
ATOM 1678 C C . GLY A 1 215 ? 10.724 9.768 -21.676 1.00 64.25 215 GLY A C 1
ATOM 1679 O O . GLY A 1 215 ? 11.637 9.208 -21.082 1.00 64.25 215 GLY A O 1
ATOM 1680 N N . GLY A 1 216 ? 9.467 9.743 -21.225 1.00 80.06 216 GLY A N 1
ATOM 1681 C CA . GLY A 1 216 ? 9.097 9.217 -19.914 1.00 80.06 216 GLY A CA 1
ATOM 1682 C C . GLY A 1 216 ? 7.953 8.217 -19.971 1.00 80.06 216 GLY A C 1
ATOM 1683 O O . GLY A 1 216 ? 7.084 8.284 -20.848 1.00 80.06 216 GLY A O 1
ATOM 1684 N N . LEU A 1 217 ? 7.940 7.310 -19.000 1.00 88.06 217 LEU A N 1
ATOM 1685 C CA . LEU A 1 217 ? 6.863 6.354 -18.785 1.00 88.06 217 LEU A CA 1
ATOM 1686 C C . LEU A 1 217 ? 5.843 6.949 -17.815 1.00 88.06 217 LEU A C 1
ATOM 1688 O O . LEU A 1 217 ? 6.205 7.521 -16.788 1.00 88.06 217 LEU A O 1
ATOM 1692 N N . LYS A 1 218 ? 4.558 6.807 -18.124 1.00 92.00 218 LYS A N 1
ATOM 1693 C CA . LYS A 1 218 ? 3.467 7.209 -17.242 1.00 92.00 218 LYS A CA 1
ATOM 1694 C C . LYS A 1 218 ? 2.658 5.980 -16.859 1.00 92.00 218 LYS A C 1
ATOM 1696 O O . LYS A 1 218 ? 2.174 5.265 -17.729 1.00 92.00 218 LYS A O 1
ATOM 1701 N N . ILE A 1 219 ? 2.477 5.777 -15.566 1.00 93.19 219 ILE A N 1
ATOM 1702 C CA . ILE A 1 219 ? 1.731 4.664 -14.993 1.00 93.19 219 ILE A CA 1
ATOM 1703 C C . ILE A 1 219 ? 0.555 5.259 -14.225 1.00 93.19 219 ILE A C 1
ATOM 1705 O O . ILE A 1 219 ? 0.739 6.113 -13.357 1.00 93.19 219 ILE A O 1
ATOM 1709 N N . GLU A 1 220 ? -0.657 4.846 -14.564 1.00 95.38 220 GLU A N 1
ATOM 1710 C CA . GLU A 1 220 ? -1.869 5.190 -13.827 1.00 95.38 220 GLU A CA 1
ATOM 1711 C C . GLU A 1 220 ? -2.332 3.965 -13.041 1.00 95.38 220 GLU A C 1
ATOM 1713 O O . GLU A 1 220 ? -2.425 2.867 -13.585 1.00 95.38 220 GLU A O 1
ATOM 1718 N N . ILE A 1 221 ? -2.574 4.151 -11.745 1.00 95.56 221 ILE A N 1
ATOM 1719 C CA . ILE A 1 221 ? -2.976 3.089 -10.823 1.00 95.56 221 ILE A CA 1
ATOM 1720 C C . ILE A 1 221 ? -4.341 3.469 -10.254 1.00 95.56 221 ILE A C 1
ATOM 1722 O O . ILE A 1 221 ? -4.452 4.399 -9.456 1.00 95.56 221 ILE A O 1
ATOM 1726 N N . ASP A 1 222 ? -5.371 2.733 -10.661 1.00 95.12 222 ASP A N 1
ATOM 1727 C CA . ASP A 1 222 ? -6.740 2.850 -10.160 1.00 95.12 222 ASP A CA 1
ATOM 1728 C C . ASP A 1 222 ? -6.980 1.706 -9.169 1.00 95.12 222 ASP A C 1
ATOM 1730 O O . ASP A 1 222 ? -7.129 0.551 -9.569 1.00 95.12 222 ASP A O 1
ATOM 1734 N N . ALA A 1 223 ? -7.016 2.006 -7.872 1.00 93.00 223 ALA A N 1
ATOM 1735 C CA . ALA A 1 223 ? -7.101 0.997 -6.821 1.00 93.00 223 ALA A CA 1
ATOM 1736 C C . ALA A 1 223 ? -8.191 1.296 -5.784 1.00 93.00 223 ALA A C 1
ATOM 1738 O O . ALA A 1 223 ? -8.766 2.387 -5.713 1.00 93.00 223 ALA A O 1
ATOM 1739 N N . VAL A 1 224 ? -8.476 0.291 -4.954 1.00 89.50 224 VAL A N 1
ATOM 1740 C CA . VAL A 1 224 ? -9.300 0.439 -3.751 1.00 89.50 224 VAL A CA 1
ATOM 1741 C C . VAL A 1 224 ? -8.402 0.268 -2.536 1.00 89.50 224 VAL A C 1
ATOM 1743 O O . VAL A 1 224 ? -7.824 -0.799 -2.335 1.00 89.50 224 VAL A O 1
ATOM 1746 N N . LEU A 1 225 ? -8.311 1.326 -1.741 1.00 86.25 225 LEU A N 1
ATOM 1747 C CA . LEU A 1 225 ? -7.616 1.363 -0.470 1.00 86.25 225 LEU A CA 1
ATOM 1748 C C . LEU A 1 225 ? -8.472 0.662 0.588 1.00 86.25 225 LEU A C 1
ATOM 1750 O O . LEU A 1 225 ? -9.649 0.990 0.773 1.00 86.25 225 LEU A O 1
ATOM 1754 N N . VAL A 1 226 ? -7.895 -0.336 1.251 1.00 78.50 226 VAL A N 1
ATOM 1755 C CA . VAL A 1 226 ? -8.574 -1.092 2.303 1.00 78.50 226 VAL A CA 1
ATOM 1756 C C . VAL A 1 226 ? -8.484 -0.307 3.609 1.00 78.50 226 VAL A C 1
ATOM 1758 O O . VAL A 1 226 ? -7.444 -0.269 4.259 1.00 78.50 226 VAL A O 1
ATOM 1761 N N . THR A 1 227 ? -9.596 0.315 3.987 1.00 68.31 227 THR A N 1
ATOM 1762 C CA . THR A 1 227 ? -9.756 1.134 5.196 1.00 68.31 227 THR A CA 1
ATOM 1763 C C . THR A 1 227 ? -10.905 0.627 6.060 1.00 68.31 227 THR A C 1
ATOM 1765 O O . THR A 1 227 ? -11.895 0.103 5.547 1.00 68.31 227 THR A O 1
ATOM 1768 N N . ASN A 1 228 ? -10.790 0.816 7.376 1.00 54.75 228 ASN A N 1
ATOM 1769 C CA . ASN A 1 228 ? -11.886 0.644 8.330 1.00 54.75 228 ASN A CA 1
ATOM 1770 C C . ASN A 1 228 ? -12.508 2.026 8.610 1.00 54.75 228 ASN A C 1
ATOM 1772 O O . ASN A 1 228 ? -11.744 2.959 8.853 1.00 54.75 228 ASN A O 1
ATOM 1776 N N . PRO A 1 229 ? -13.842 2.219 8.573 1.00 54.38 229 PRO A N 1
ATOM 1777 C CA . PRO A 1 229 ? -14.906 1.236 8.337 1.00 54.38 229 PRO A CA 1
ATOM 1778 C C . PRO A 1 229 ? -15.295 1.012 6.864 1.00 54.38 229 PRO A C 1
ATOM 1780 O O . PRO A 1 229 ? -15.953 0.019 6.564 1.00 54.38 229 PRO A O 1
ATOM 1783 N N . THR A 1 230 ? -14.945 1.917 5.940 1.00 66.31 230 THR A N 1
ATOM 1784 C CA . THR A 1 230 ? -15.375 1.836 4.527 1.00 66.31 230 THR A CA 1
ATOM 1785 C C . THR A 1 230 ? -14.177 1.917 3.582 1.00 66.31 230 THR A C 1
ATOM 1787 O O . THR A 1 230 ? -13.393 2.852 3.732 1.00 66.31 230 THR A O 1
ATOM 1790 N N . PRO A 1 231 ? -14.032 1.001 2.601 1.00 78.19 231 PRO A N 1
ATOM 1791 C CA . PRO A 1 231 ? -12.992 1.080 1.575 1.00 78.19 231 PRO A CA 1
ATOM 1792 C C . PRO A 1 231 ? -13.145 2.310 0.683 1.00 78.19 231 PRO A C 1
ATOM 1794 O O . PRO A 1 231 ? -14.262 2.689 0.324 1.00 78.19 231 PRO A O 1
ATOM 1797 N N . GLU A 1 232 ? -12.027 2.868 0.234 1.00 83.50 232 GLU A N 1
ATOM 1798 C CA . GLU A 1 232 ? -12.027 4.083 -0.577 1.00 83.50 232 GLU A CA 1
ATOM 1799 C C . GLU A 1 232 ? -11.318 3.908 -1.917 1.00 83.50 232 GLU A C 1
ATOM 1801 O O . GLU A 1 232 ? -10.378 3.132 -2.054 1.00 83.50 232 GLU A O 1
ATOM 1806 N N . ARG A 1 233 ? -11.745 4.660 -2.935 1.00 90.44 233 ARG A N 1
ATOM 1807 C CA . ARG A 1 233 ? -11.041 4.692 -4.223 1.00 90.44 233 ARG A CA 1
ATOM 1808 C C . ARG A 1 233 ? -9.802 5.573 -4.139 1.00 90.44 233 ARG A C 1
ATOM 1810 O O . ARG A 1 233 ? -9.880 6.700 -3.652 1.00 90.44 233 ARG A O 1
ATOM 1817 N N . LEU A 1 234 ? -8.686 5.083 -4.663 1.00 90.81 234 LEU A N 1
ATOM 1818 C CA . LEU A 1 234 ? -7.419 5.797 -4.748 1.00 90.81 234 LEU A CA 1
ATOM 1819 C C . LEU A 1 234 ? -6.910 5.737 -6.186 1.00 90.81 234 LEU A C 1
ATOM 1821 O O . LEU A 1 234 ? -6.791 4.656 -6.758 1.00 90.81 234 LEU A O 1
ATOM 1825 N N . ARG A 1 235 ? -6.623 6.911 -6.749 1.00 95.06 235 ARG A N 1
ATOM 1826 C CA . ARG A 1 235 ? -5.979 7.053 -8.050 1.00 95.06 235 ARG A CA 1
ATOM 1827 C C . ARG A 1 235 ? -4.592 7.624 -7.861 1.00 95.06 235 ARG A C 1
ATOM 1829 O O . ARG A 1 235 ? -4.443 8.678 -7.241 1.00 95.06 235 ARG A O 1
ATOM 1836 N N . LEU A 1 236 ? -3.598 6.949 -8.411 1.00 95.38 236 LEU A N 1
ATOM 1837 C CA . LEU A 1 236 ? -2.218 7.408 -8.400 1.00 95.38 236 LEU A CA 1
ATOM 1838 C C . LEU A 1 236 ? -1.715 7.538 -9.825 1.00 95.38 236 LEU A C 1
ATOM 1840 O O . LEU A 1 236 ? -2.112 6.796 -10.725 1.00 95.38 236 LEU A O 1
ATOM 1844 N N . ARG A 1 237 ? -0.817 8.493 -10.018 1.00 95.38 237 ARG A N 1
ATOM 1845 C CA . ARG A 1 237 ? -0.077 8.659 -11.256 1.00 95.38 237 ARG A CA 1
ATOM 1846 C C . ARG A 1 237 ? 1.400 8.671 -10.931 1.00 95.38 237 ARG A C 1
ATOM 1848 O O . ARG A 1 237 ? 1.850 9.571 -10.231 1.00 95.38 237 ARG A O 1
ATOM 1855 N N . THR A 1 238 ? 2.132 7.726 -11.499 1.00 94.25 238 THR A N 1
ATOM 1856 C CA . THR A 1 238 ? 3.587 7.676 -11.410 1.00 94.25 238 THR A CA 1
ATOM 1857 C C . THR A 1 238 ? 4.190 8.043 -12.759 1.00 94.25 238 THR A C 1
ATOM 1859 O O . THR A 1 238 ? 3.841 7.463 -13.786 1.00 94.25 238 THR A O 1
ATOM 1862 N N . THR A 1 239 ? 5.084 9.027 -12.776 1.00 93.25 239 THR A N 1
ATOM 1863 C CA . THR A 1 239 ? 5.869 9.401 -13.958 1.00 93.25 239 THR A CA 1
ATOM 1864 C C . THR A 1 239 ? 7.325 9.032 -13.742 1.00 93.25 239 THR A C 1
ATOM 1866 O O . THR A 1 239 ? 7.908 9.438 -12.738 1.00 93.25 239 THR A O 1
ATOM 1869 N N . ILE A 1 240 ? 7.906 8.295 -14.684 1.00 90.56 240 ILE A N 1
ATOM 1870 C CA . ILE A 1 240 ? 9.295 7.837 -14.647 1.00 90.56 240 ILE A CA 1
ATOM 1871 C C . ILE A 1 240 ? 10.063 8.507 -15.779 1.00 90.56 240 ILE A C 1
ATOM 1873 O O . ILE A 1 240 ? 9.631 8.484 -16.935 1.00 90.56 240 ILE A O 1
ATOM 1877 N N . ASN A 1 241 ? 11.208 9.092 -15.446 1.00 89.12 241 ASN A N 1
ATOM 1878 C CA . ASN A 1 241 ? 12.150 9.620 -16.422 1.00 89.12 241 ASN A CA 1
ATOM 1879 C C . ASN A 1 241 ? 13.123 8.503 -16.843 1.00 89.12 241 ASN A C 1
ATOM 1881 O O . ASN A 1 241 ? 13.861 7.987 -16.006 1.00 89.12 241 ASN A O 1
ATOM 1885 N N . LEU A 1 242 ? 13.127 8.133 -18.127 1.00 86.25 242 LEU A N 1
ATOM 1886 C CA . LEU A 1 242 ? 13.952 7.032 -18.642 1.00 86.25 242 LEU A CA 1
ATOM 1887 C C . LEU A 1 242 ? 15.448 7.387 -18.740 1.00 86.25 242 LEU A C 1
ATOM 1889 O O . LEU A 1 242 ? 16.283 6.490 -18.822 1.00 86.25 242 LEU A O 1
ATOM 1893 N N . ASP A 1 243 ? 15.821 8.667 -18.653 1.00 83.38 243 ASP A N 1
ATOM 1894 C CA . ASP A 1 243 ? 17.227 9.091 -18.663 1.00 83.38 243 ASP A CA 1
ATOM 1895 C C . ASP A 1 243 ? 17.922 8.793 -17.327 1.00 83.38 243 ASP A C 1
ATOM 1897 O O . ASP A 1 243 ? 19.105 8.465 -17.291 1.00 83.38 243 ASP A O 1
ATOM 1901 N N . ASN A 1 244 ? 17.202 8.933 -16.208 1.00 85.19 244 ASN A N 1
ATOM 1902 C CA . ASN A 1 244 ? 17.780 8.830 -14.861 1.00 85.19 244 ASN A CA 1
ATOM 1903 C C . ASN A 1 244 ? 17.073 7.830 -13.934 1.00 85.19 244 ASN A C 1
ATOM 1905 O O . ASN A 1 244 ? 17.488 7.681 -12.787 1.00 85.19 244 ASN A O 1
ATOM 1909 N N . GLY A 1 245 ? 16.009 7.174 -14.403 1.00 85.06 245 GLY A N 1
ATOM 1910 C CA . GLY A 1 245 ? 15.233 6.189 -13.648 1.00 85.06 245 GLY A CA 1
ATOM 1911 C C . GLY A 1 245 ? 14.386 6.763 -12.509 1.00 85.06 245 GLY A C 1
ATOM 1912 O O . GLY A 1 245 ? 13.753 5.994 -11.793 1.00 85.06 245 GLY A O 1
ATOM 1913 N N . LYS A 1 246 ? 14.347 8.088 -12.311 1.00 90.31 246 LYS A N 1
ATOM 1914 C CA . LYS A 1 246 ? 13.600 8.688 -11.199 1.00 90.31 246 LYS A CA 1
ATOM 1915 C C . LYS A 1 246 ? 12.103 8.615 -11.444 1.00 90.31 246 LYS A C 1
ATOM 1917 O O . LYS A 1 246 ? 11.616 9.066 -12.485 1.00 90.31 246 LYS A O 1
ATOM 1922 N N . ALA A 1 247 ? 11.388 8.135 -10.436 1.00 92.56 247 ALA A N 1
ATOM 1923 C CA . ALA A 1 247 ? 9.939 8.085 -10.393 1.00 92.56 247 ALA A CA 1
ATOM 1924 C C . ALA A 1 247 ? 9.376 9.165 -9.462 1.00 92.56 247 ALA A C 1
ATOM 1926 O O . ALA A 1 247 ? 9.905 9.407 -8.376 1.00 92.56 247 ALA A O 1
ATOM 1927 N N . GLN A 1 248 ? 8.276 9.790 -9.871 1.00 93.94 248 GLN A N 1
ATOM 1928 C CA . GLN A 1 248 ? 7.482 10.697 -9.039 1.00 93.94 248 GLN A CA 1
ATOM 1929 C C . GLN A 1 248 ? 6.039 10.220 -9.025 1.00 93.94 248 GLN A C 1
ATOM 1931 O O . GLN A 1 248 ? 5.492 9.943 -10.094 1.00 93.94 248 GLN A O 1
ATOM 1936 N N . THR A 1 249 ? 5.434 10.121 -7.840 1.00 94.38 249 THR A N 1
ATOM 1937 C CA . THR A 1 249 ? 4.054 9.646 -7.679 1.00 94.38 249 THR A CA 1
ATOM 1938 C C . THR A 1 249 ? 3.164 10.728 -7.084 1.00 94.38 249 THR A C 1
ATOM 1940 O O . THR A 1 249 ? 3.428 11.256 -6.005 1.00 94.38 249 THR A O 1
ATOM 1943 N N . GLU A 1 250 ? 2.057 11.002 -7.768 1.00 94.19 250 GLU A N 1
ATOM 1944 C CA . GLU A 1 250 ? 1.039 11.974 -7.379 1.00 94.19 250 GLU A CA 1
ATOM 1945 C C . GLU A 1 250 ? -0.297 11.278 -7.107 1.00 94.19 250 GLU A C 1
ATOM 1947 O O . GLU A 1 250 ? -0.707 10.381 -7.852 1.00 94.19 250 GLU A O 1
ATOM 1952 N N . VAL A 1 251 ? -1.023 11.740 -6.087 1.00 91.94 251 VAL A N 1
ATOM 1953 C CA . VAL A 1 251 ? -2.434 11.381 -5.893 1.00 91.94 251 VAL A CA 1
ATOM 1954 C C . VAL A 1 251 ? -3.289 12.202 -6.853 1.00 91.94 251 VAL A C 1
ATOM 1956 O O . VAL A 1 251 ? -3.075 13.402 -7.022 1.00 91.94 251 VAL A O 1
ATOM 1959 N N . ARG A 1 252 ? -4.261 11.558 -7.499 1.00 88.81 252 ARG A N 1
ATOM 1960 C CA . ARG A 1 252 ? -5.254 12.227 -8.344 1.00 88.81 252 ARG A CA 1
ATOM 1961 C C . ARG A 1 252 ? -6.592 12.265 -7.618 1.00 88.81 252 ARG A C 1
ATOM 1963 O O . ARG A 1 252 ? -7.088 11.223 -7.185 1.00 88.81 252 ARG A O 1
ATOM 1970 N N . ASP A 1 253 ? -7.168 13.459 -7.525 1.00 75.56 253 ASP A N 1
ATOM 1971 C CA . ASP A 1 253 ? -8.542 13.627 -7.060 1.00 75.56 253 ASP A CA 1
ATOM 1972 C C . ASP A 1 253 ? -9.518 12.952 -8.039 1.00 75.56 253 ASP A C 1
ATOM 1974 O O . ASP A 1 253 ? -9.242 12.844 -9.241 1.00 75.56 253 ASP A O 1
ATOM 1978 N N . ILE A 1 254 ? -10.621 12.429 -7.494 1.00 56.56 254 ILE A N 1
ATOM 1979 C CA . ILE A 1 254 ? -11.665 11.703 -8.237 1.00 56.56 254 ILE A CA 1
ATOM 1980 C C . ILE A 1 254 ? -12.610 12.685 -8.920 1.00 56.56 254 ILE A C 1
ATOM 1982 O O . ILE A 1 254 ? -13.046 13.639 -8.242 1.00 56.56 254 ILE A O 1
#

Sequence (254 aa):
MSRPRPDATGPRPDRGLTQAAPGAAKREALQPSLWDRLIDDLPSLETEIGAMRDAASADIGAEKVDALLNGSARQIDADPELTQDQKKRLHQLAFHNRRRAELQHLGIVVSSSVLREAVRRDIEALFNTERYESTPMMADWEAESFVDNVQDLTDFPEVRRSVVNYGVPSFSGRSSRDFDREALAKEIRAVLATFEPRLKDGATKVDVTLSDKSGGLKIEIDAVLVTNPTPERLRLRTTINLDNGKAQTEVRDI

Radius of gyration: 28.14 Å; chains: 1; bounding box: 67×79×72 Å

Foldseek 3Di:
DDDDDDDDDDDDDDDDPPDPDPDDDPPDLDDDPPVCVVPDPAVVLVVVLVVLLVVLCVVPNNVRLVVVLVDDLVVLVPDPVDDPVSSVSSVVSSVSVVVNVVCVVVVVDCDPVNVLVSLLVQVQVQLLDAFPQQPDLFAPVVVVPDDDDRPDCPVPVVCCLDPNGRHDHQLAPDFLVGDDQVVRQVRVLVNCVRRPSQWDSVFWGWGWDRDPPQRKIKIWIWTWGDDPPDIDTWIKIWIARRNPSRIHIDTDDD

Secondary structure (DSSP, 8-state):
---PPPP---PPP----------S---SS----HHHHTT--HHHHHHHHHHHHHHHHHHH-HHHHHHHHSS-HHHHHH-TTS-HHHHHHHHHHHHHHHHHHHHHHTT----HHHHHHHHHHHHHHHHTSB-S-------TTTTTT--S-----TT-HHHHTSGGG-SB---TT--GGG--HHHHHHHHHHHHHHH-TTB-GGG-EEEEEEETTTTEEEEEEEEEE--SSS-EEEEEEEEEETTT--EEEEEE--

pLDDT: mean 73.7, std 19.13, range [28.3, 95.56]